Protein AF-A0A564Y4Z6-F1 (afdb_monomer_lite)

Radius of gyration: 23.9 Å; chains: 1; bounding box: 62×60×57 Å

Organism: Hymenolepis diminuta (NCBI:txid6216)

Foldseek 3Di:
DDWDWDKDWDDDPDDPPDDTDIDIDTDDDDAQKAKDWDADPPDDFAEAALLQQWAFLAVNQGDIAIDTDPVNVPDPVPVPDPPGQPQQQKKKFWPFFKFWPDPVPPGHHWFAKAFQVVVVVVVVVPDDDDDPCVSVCNQVVRDDHDRMDTSVSNNVSRIITGGHPDQPPQAKTKMKTWIWIDGPPYDIDPIDIRIHIHGHPND

Secondary structure (DSSP, 8-state):
---EEEEEEE--TT-TTS--EEEEEEEPPPPSEEEEE---TTSPPEEEETT-S-EE--TTTS-EEEEE-TTGGGSS-TTS---PPPGGGEEEEEEEEEEE--TT----B--EEEEHHHHHHHTTTS-----TTGGGTTTTT-PPPPSEEEHHHHHTT-EEEE--SS---SS-EEEEEEEEEEETTBPPP--EEEEEEEEPTT-

Structure (mmCIF, N/CA/C/O backbone):
data_AF-A0A564Y4Z6-F1
#
_entry.id   AF-A0A564Y4Z6-F1
#
loop_
_atom_site.group_PDB
_atom_site.id
_atom_site.type_symbol
_atom_site.label_atom_id
_atom_site.label_alt_id
_atom_site.label_comp_id
_atom_site.label_asym_id
_atom_site.label_entity_id
_atom_site.label_seq_id
_atom_site.pdbx_PDB_ins_code
_atom_site.Cartn_x
_atom_site.Cartn_y
_atom_site.Cartn_z
_atom_site.occupancy
_atom_site.B_iso_or_equiv
_atom_site.auth_seq_id
_atom_site.auth_comp_id
_atom_site.auth_asym_id
_atom_site.auth_atom_id
_atom_site.pdbx_PDB_model_num
ATOM 1 N N . ARG A 1 1 ? 22.665 -2.976 -24.742 1.00 42.38 1 ARG A N 1
ATOM 2 C CA . ARG A 1 1 ? 23.774 -2.132 -25.242 1.00 42.38 1 ARG A CA 1
ATOM 3 C C . ARG A 1 1 ? 23.134 -1.097 -26.155 1.00 42.38 1 ARG A C 1
ATOM 5 O O . ARG A 1 1 ? 22.824 -1.493 -27.255 1.00 42.38 1 ARG A O 1
ATOM 12 N N . ASP A 1 2 ? 22.824 0.107 -25.661 1.00 46.09 2 ASP A N 1
ATOM 13 C CA . ASP A 1 2 ? 22.301 1.251 -26.453 1.00 46.09 2 ASP A CA 1
ATOM 14 C C . ASP A 1 2 ? 22.438 2.568 -25.649 1.00 46.09 2 ASP A C 1
ATOM 16 O O . ASP A 1 2 ? 21.551 3.415 -25.630 1.00 46.09 2 ASP A O 1
ATOM 20 N N . SER A 1 3 ? 23.521 2.732 -24.887 1.00 45.53 3 SER A N 1
ATOM 21 C CA . SER A 1 3 ? 23.861 4.032 -24.291 1.00 45.53 3 SER A CA 1
ATOM 22 C C . SER A 1 3 ? 24.629 4.844 -25.329 1.00 45.53 3 SER A C 1
ATOM 24 O O . SER A 1 3 ? 25.649 4.365 -25.827 1.00 45.53 3 SER A O 1
ATOM 26 N N . ARG A 1 4 ? 24.155 6.049 -25.659 1.00 54.28 4 ARG A N 1
ATOM 27 C CA . ARG A 1 4 ? 24.848 6.979 -26.560 1.00 54.28 4 ARG A CA 1
ATOM 28 C C . ARG A 1 4 ? 25.429 8.114 -25.724 1.00 54.28 4 ARG A C 1
ATOM 30 O O . ARG A 1 4 ? 24.695 8.806 -25.037 1.00 54.28 4 ARG A O 1
ATOM 37 N N . THR A 1 5 ? 26.738 8.294 -25.758 1.00 50.66 5 THR A N 1
ATOM 38 C CA . THR A 1 5 ? 27.398 9.490 -25.227 1.00 50.66 5 THR A CA 1
ATOM 39 C C . THR A 1 5 ? 27.339 10.586 -26.279 1.00 50.66 5 THR A C 1
ATOM 41 O O . THR A 1 5 ? 27.702 10.338 -27.429 1.00 50.66 5 THR A O 1
ATOM 44 N N . ASP A 1 6 ? 26.872 11.767 -25.899 1.00 52.56 6 ASP A N 1
ATOM 45 C CA . ASP A 1 6 ? 26.934 12.982 -26.710 1.00 52.56 6 ASP A CA 1
ATOM 46 C C . ASP A 1 6 ? 27.809 14.008 -25.986 1.00 52.56 6 ASP A C 1
ATOM 48 O O . ASP A 1 6 ? 27.843 14.028 -24.758 1.00 52.56 6 ASP A O 1
ATOM 52 N N . THR A 1 7 ? 28.551 14.833 -26.712 1.00 58.03 7 THR A N 1
ATOM 53 C CA . THR A 1 7 ? 29.470 15.818 -26.121 1.00 58.03 7 THR A CA 1
ATOM 54 C C . THR A 1 7 ? 29.086 17.206 -26.584 1.00 58.03 7 THR A C 1
ATOM 56 O O . THR A 1 7 ? 29.118 17.490 -27.778 1.00 58.03 7 THR A O 1
ATOM 59 N N . ILE A 1 8 ? 28.733 18.072 -25.635 1.00 63.28 8 ILE A N 1
ATOM 60 C CA . ILE A 1 8 ? 28.453 19.482 -25.901 1.00 63.28 8 ILE A CA 1
ATOM 61 C C . ILE A 1 8 ? 29.715 20.267 -25.554 1.00 63.28 8 ILE A C 1
ATOM 63 O O . ILE A 1 8 ? 30.153 20.266 -24.403 1.00 63.28 8 ILE A O 1
ATOM 67 N N . GLU A 1 9 ? 30.301 20.923 -26.551 1.00 57.88 9 GLU A N 1
ATOM 68 C CA . GLU A 1 9 ? 31.417 21.849 -26.358 1.00 57.88 9 GLU A CA 1
ATOM 69 C C . GLU A 1 9 ? 30.877 23.276 -26.258 1.00 57.88 9 GLU A C 1
ATOM 71 O O . GLU A 1 9 ? 30.161 23.744 -27.146 1.00 57.88 9 GLU A O 1
ATOM 76 N N . LEU A 1 10 ? 31.215 23.973 -25.173 1.00 60.41 10 LEU A N 1
ATOM 77 C CA . LEU A 1 10 ? 30.875 25.381 -24.996 1.00 60.41 10 LEU A CA 1
ATOM 78 C C . LEU A 1 10 ? 32.129 26.227 -25.228 1.00 60.41 10 LEU A C 1
ATOM 80 O O . LEU A 1 10 ? 33.130 26.089 -24.525 1.00 60.41 10 LEU A O 1
ATOM 84 N N . GLN A 1 11 ? 32.071 27.114 -26.222 1.00 60.69 11 GLN A N 1
ATOM 85 C CA . GLN A 1 11 ? 33.118 28.094 -26.500 1.00 60.69 11 GLN A CA 1
ATOM 86 C C . GLN A 1 11 ? 32.538 29.504 -26.350 1.00 60.69 11 GLN A C 1
ATOM 88 O O . GLN A 1 11 ? 31.688 29.920 -27.135 1.00 60.69 11 GLN A O 1
ATOM 93 N N . LEU A 1 12 ? 33.001 30.250 -25.344 1.00 53.09 12 LEU A N 1
ATOM 94 C CA . LEU A 1 12 ? 32.683 31.672 -25.196 1.00 53.09 12 LEU A CA 1
ATOM 95 C C . LEU A 1 12 ? 33.342 32.460 -26.338 1.00 53.09 12 LEU A C 1
ATOM 97 O O . LEU A 1 12 ? 34.566 32.481 -26.473 1.00 53.09 12 LEU A O 1
ATOM 101 N N . SER A 1 13 ? 32.531 33.092 -27.187 1.00 60.16 13 SER A N 1
ATOM 102 C CA . SER A 1 13 ? 33.023 33.909 -28.298 1.00 60.16 13 SER A CA 1
ATOM 103 C C . SER A 1 13 ? 33.494 35.274 -27.790 1.00 60.16 13 SER A C 1
ATOM 105 O O . SER A 1 13 ? 32.673 36.063 -27.323 1.00 60.16 13 SER A O 1
ATOM 107 N N . GLY A 1 14 ? 34.792 35.571 -27.907 1.00 58.59 14 GLY A N 1
ATOM 108 C CA . GLY A 1 14 ? 35.317 36.917 -27.643 1.00 58.59 14 GLY A CA 1
ATOM 109 C C . GLY A 1 14 ? 36.795 37.014 -27.259 1.00 58.59 14 GLY A C 1
ATOM 110 O O . GLY A 1 14 ? 37.373 38.081 -27.421 1.00 58.59 14 GLY A O 1
ATOM 111 N N . ASP A 1 15 ? 37.434 35.934 -26.801 1.00 51.94 15 ASP A N 1
ATOM 112 C CA . ASP A 1 15 ? 38.865 35.948 -26.464 1.00 51.94 15 ASP A CA 1
ATOM 113 C C . ASP A 1 15 ? 39.458 34.539 -26.636 1.00 51.94 15 ASP A C 1
ATOM 115 O O . ASP A 1 15 ? 38.904 33.555 -26.143 1.00 51.94 15 ASP A O 1
ATOM 119 N N . SER A 1 16 ? 40.584 34.408 -27.342 1.00 57.00 16 SER A N 1
ATOM 120 C CA . SER A 1 16 ? 41.212 33.118 -27.690 1.00 57.00 16 SER A CA 1
ATOM 121 C C . SER A 1 16 ? 41.907 32.427 -26.505 1.00 57.00 16 SER A C 1
ATOM 123 O O . SER A 1 16 ? 42.697 31.505 -26.704 1.00 57.00 16 SER A O 1
ATOM 125 N N . ARG A 1 17 ? 41.664 32.911 -25.280 1.00 56.41 17 ARG A N 1
ATOM 126 C CA . ARG A 1 17 ? 42.348 32.523 -24.038 1.00 56.41 17 ARG A CA 1
ATOM 127 C C . ARG A 1 17 ? 41.472 31.778 -23.027 1.00 56.41 17 ARG A C 1
ATOM 129 O O . ARG A 1 17 ? 41.987 31.400 -21.980 1.00 56.41 17 ARG A O 1
ATOM 136 N N . PHE A 1 18 ? 40.192 31.531 -23.312 1.00 54.50 18 PHE A N 1
ATOM 137 C CA . PHE A 1 18 ? 39.320 30.791 -22.390 1.00 54.50 18 PHE A CA 1
ATOM 138 C C . PHE A 1 18 ? 39.330 29.276 -22.631 1.00 54.50 18 PHE A C 1
ATOM 140 O O . PHE A 1 18 ? 39.387 28.802 -23.768 1.00 54.50 18 PHE A O 1
ATOM 147 N N . SER A 1 19 ? 39.283 28.523 -21.528 1.00 53.53 19 SER A N 1
ATOM 148 C CA . SER A 1 19 ? 39.240 27.062 -21.490 1.00 53.53 19 SER A CA 1
ATOM 149 C C . SER A 1 19 ? 38.007 26.527 -22.214 1.00 53.53 19 SER A C 1
ATOM 151 O O . SER A 1 19 ? 36.882 26.929 -21.925 1.00 53.53 19 SER A O 1
ATOM 153 N N . LYS A 1 20 ? 38.220 25.592 -23.144 1.00 57.41 20 LYS A N 1
ATOM 154 C CA . LYS A 1 20 ? 37.136 24.795 -23.722 1.00 57.41 20 LYS A CA 1
ATOM 155 C C . LYS A 1 20 ? 36.616 23.849 -22.647 1.00 57.41 20 LYS A C 1
ATOM 157 O O . LYS A 1 20 ? 37.349 22.965 -22.208 1.00 57.41 20 LYS A O 1
ATOM 162 N N . GLU A 1 21 ? 35.369 24.027 -22.241 1.00 58.00 21 GLU A N 1
ATOM 163 C CA . GLU A 1 21 ? 34.692 23.083 -21.359 1.00 58.00 21 GLU A CA 1
ATOM 164 C C . GLU A 1 21 ? 33.844 22.142 -22.215 1.00 58.00 21 GLU A C 1
ATOM 166 O O . GLU A 1 21 ? 33.020 22.574 -23.026 1.00 58.00 21 GLU A O 1
ATOM 171 N N . SER A 1 22 ? 34.093 20.841 -22.067 1.00 55.91 22 SER A N 1
ATOM 172 C CA . SER A 1 22 ? 33.304 19.796 -22.716 1.00 55.91 22 SER A CA 1
ATOM 173 C C . SER A 1 22 ? 32.429 19.120 -21.672 1.00 55.91 22 SER A C 1
ATOM 175 O O . SER A 1 22 ? 32.899 18.715 -20.608 1.00 55.91 22 SER A O 1
ATOM 177 N N . ILE A 1 23 ? 31.139 19.011 -21.972 1.00 62.53 23 ILE A N 1
ATOM 178 C CA . ILE A 1 23 ? 30.172 18.308 -21.135 1.00 62.53 23 ILE A CA 1
ATOM 179 C C . ILE A 1 23 ? 29.842 16.994 -21.836 1.00 62.53 23 ILE A C 1
ATOM 181 O O . ILE A 1 23 ? 29.299 16.992 -22.941 1.00 62.53 23 ILE A O 1
ATOM 185 N N . VAL A 1 24 ? 30.162 15.871 -21.189 1.00 65.12 24 VAL A N 1
ATOM 186 C CA . VAL A 1 24 ? 29.778 14.533 -21.657 1.00 65.12 24 VAL A CA 1
ATOM 187 C C . VAL A 1 24 ? 28.373 14.222 -21.146 1.00 65.12 24 VAL A C 1
ATOM 189 O O . VAL A 1 24 ? 28.149 14.063 -19.947 1.00 65.12 24 VAL A O 1
ATOM 192 N N . VAL A 1 25 ? 27.419 14.113 -22.063 1.00 59.75 25 VAL A N 1
ATOM 193 C CA . VAL A 1 25 ? 26.027 13.755 -21.794 1.00 59.75 25 VAL A CA 1
ATOM 194 C C . VAL A 1 25 ? 25.827 12.272 -22.089 1.00 59.75 25 VAL A C 1
ATOM 196 O O . VAL A 1 25 ? 25.898 11.822 -23.231 1.00 59.75 25 VAL A O 1
ATOM 199 N N . ASN A 1 26 ? 25.531 11.491 -21.054 1.00 56.69 26 ASN A N 1
ATOM 200 C CA . ASN A 1 26 ? 25.140 10.093 -21.210 1.00 56.69 26 ASN A CA 1
ATOM 201 C C . ASN A 1 26 ? 23.647 10.004 -21.556 1.00 56.69 26 ASN A C 1
ATOM 203 O O . ASN A 1 26 ? 22.790 10.155 -20.686 1.00 56.69 26 ASN A O 1
ATOM 207 N N . ILE A 1 27 ? 23.320 9.721 -22.817 1.00 60.22 27 ILE A N 1
ATOM 208 C CA . ILE A 1 27 ? 21.950 9.458 -23.263 1.00 60.22 27 ILE A CA 1
ATOM 209 C C . ILE A 1 27 ? 21.652 7.978 -23.024 1.00 60.22 27 ILE A C 1
ATOM 211 O O . ILE A 1 27 ? 22.087 7.089 -23.764 1.00 60.22 27 ILE A O 1
ATOM 215 N N . LEU A 1 28 ? 20.899 7.711 -21.959 1.00 58.66 28 LEU A N 1
ATOM 216 C CA . LEU A 1 28 ? 20.365 6.383 -21.688 1.00 58.66 28 LEU A CA 1
ATOM 217 C C . LEU A 1 28 ? 19.306 6.013 -22.742 1.00 58.66 28 LEU A C 1
ATOM 219 O O . LEU A 1 28 ? 18.540 6.879 -23.181 1.00 58.66 28 LEU A O 1
ATOM 223 N N . PRO A 1 29 ? 19.226 4.732 -23.146 1.00 63.91 29 PRO A N 1
ATOM 224 C CA . PRO A 1 29 ? 18.168 4.280 -24.035 1.00 63.91 29 PRO A CA 1
ATOM 225 C C . PRO A 1 29 ? 16.811 4.543 -23.385 1.00 63.91 29 PRO A C 1
ATOM 227 O O . PRO A 1 29 ? 16.631 4.353 -22.179 1.00 63.91 29 PRO A O 1
ATOM 230 N N . LYS A 1 30 ? 15.844 4.987 -24.192 1.00 67.44 30 LYS A N 1
ATOM 231 C CA . LYS A 1 30 ? 14.513 5.316 -23.679 1.00 67.44 30 LYS A CA 1
ATOM 232 C C . LYS A 1 30 ? 13.882 4.070 -23.039 1.00 67.44 30 LYS A C 1
ATOM 234 O O . LYS A 1 30 ? 13.967 2.986 -23.626 1.00 67.44 30 LYS A O 1
ATOM 239 N N . PRO A 1 31 ? 13.248 4.195 -21.862 1.00 69.00 31 PRO A N 1
ATOM 240 C CA . PRO A 1 31 ? 12.702 3.044 -21.161 1.00 69.00 31 PRO A CA 1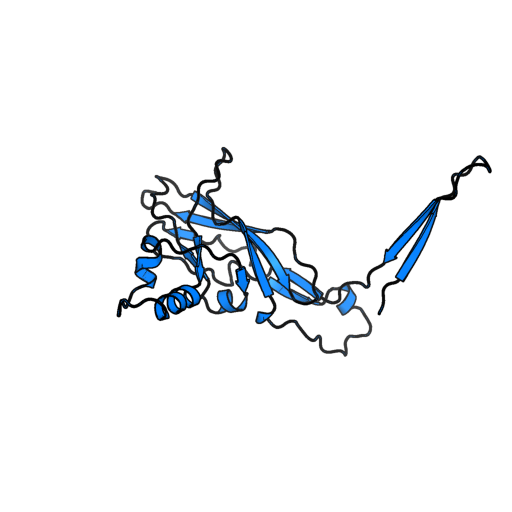
ATOM 241 C C . PRO A 1 31 ? 11.602 2.383 -21.999 1.00 69.00 31 PRO A C 1
ATOM 243 O O . PRO A 1 31 ? 10.704 3.048 -22.523 1.00 69.00 31 PRO A O 1
ATOM 246 N N . LYS A 1 32 ? 11.673 1.056 -22.138 1.00 74.94 32 LYS A N 1
ATOM 247 C CA . LYS A 1 32 ? 10.667 0.268 -22.873 1.00 74.94 32 LYS A CA 1
ATOM 248 C C . LYS A 1 32 ? 9.346 0.189 -22.116 1.00 74.94 32 LYS A C 1
ATOM 250 O O . LYS A 1 32 ? 8.279 0.208 -22.726 1.00 74.94 32 LYS A O 1
ATOM 255 N N . TYR A 1 33 ? 9.430 0.148 -20.790 1.00 78.69 33 TYR A N 1
ATOM 256 C CA . TYR A 1 33 ? 8.296 0.047 -19.887 1.00 78.69 33 TYR A CA 1
ATOM 257 C C . TYR A 1 33 ? 8.335 1.147 -18.839 1.00 78.69 33 TYR A C 1
ATOM 259 O O . TYR A 1 33 ? 9.395 1.665 -18.497 1.00 78.69 33 TYR A O 1
ATOM 267 N N . GLN A 1 34 ? 7.161 1.464 -18.321 1.00 84.50 34 GLN A N 1
ATOM 268 C CA . GLN A 1 34 ? 6.964 2.379 -17.215 1.00 84.50 34 GLN A CA 1
ATOM 269 C C . GLN A 1 34 ? 5.951 1.784 -16.243 1.00 84.50 34 GLN A C 1
ATOM 271 O O . GLN A 1 34 ? 5.038 1.051 -16.638 1.00 84.50 34 GLN A O 1
ATOM 276 N N . LEU A 1 35 ? 6.097 2.136 -14.974 1.00 87.31 35 LEU A N 1
ATOM 277 C CA . LEU A 1 35 ? 5.065 1.909 -13.977 1.00 87.31 35 LEU A CA 1
ATOM 278 C C . LEU A 1 35 ? 3.943 2.929 -14.178 1.00 87.31 35 LEU A C 1
ATOM 280 O O . LEU A 1 35 ? 4.172 4.078 -14.552 1.00 87.31 35 LEU A O 1
ATOM 284 N N . THR A 1 36 ? 2.699 2.505 -14.000 1.00 86.69 36 THR A N 1
ATOM 285 C CA . THR A 1 36 ? 1.534 3.381 -14.131 1.00 86.69 36 THR A CA 1
ATOM 286 C C . THR A 1 36 ? 0.517 3.027 -13.059 1.00 86.69 36 THR A C 1
ATOM 288 O O . THR A 1 36 ? 0.088 1.874 -12.973 1.00 86.69 36 THR A O 1
ATOM 291 N N . ARG A 1 37 ? 0.122 4.028 -12.266 1.00 87.88 37 ARG A N 1
ATOM 292 C CA . ARG A 1 37 ? -0.964 3.912 -11.292 1.00 87.88 37 ARG A CA 1
ATOM 293 C C . ARG A 1 37 ? -2.290 3.699 -12.027 1.00 87.88 37 ARG A C 1
ATOM 295 O O . ARG A 1 37 ? -2.571 4.360 -13.026 1.00 87.88 37 ARG A O 1
ATOM 302 N N . ARG A 1 38 ? -3.078 2.735 -11.562 1.00 83.62 38 ARG A N 1
ATOM 303 C CA . ARG A 1 38 ? -4.370 2.306 -12.122 1.00 83.62 38 ARG A CA 1
ATOM 304 C C . ARG A 1 38 ? -5.497 2.385 -11.079 1.00 83.62 38 ARG A C 1
ATOM 306 O O . ARG A 1 38 ? -6.461 1.638 -11.188 1.00 83.62 38 ARG A O 1
ATOM 313 N N . SER A 1 39 ? -5.373 3.261 -10.085 1.00 73.31 39 SER A N 1
ATOM 314 C CA . SER A 1 39 ? -6.490 3.596 -9.195 1.00 73.31 39 SER A CA 1
ATOM 315 C C . SER A 1 39 ? -7.503 4.462 -9.946 1.00 73.31 39 SER A C 1
ATOM 317 O O . SER A 1 39 ? -7.096 5.346 -10.707 1.00 73.31 39 SER A O 1
ATOM 319 N N . ASP A 1 40 ? -8.793 4.211 -9.741 1.00 71.50 40 ASP A N 1
ATOM 320 C CA . ASP A 1 40 ? -9.860 5.031 -10.313 1.00 71.50 40 ASP A CA 1
ATOM 321 C C . ASP A 1 40 ? -9.872 6.411 -9.624 1.00 71.50 40 ASP A C 1
ATOM 323 O O . ASP A 1 40 ? -10.007 6.476 -8.402 1.00 71.50 40 ASP A O 1
ATOM 327 N N . PRO A 1 41 ? -9.688 7.525 -10.358 1.00 64.69 41 PRO A N 1
ATOM 328 C CA . PRO A 1 41 ? -9.695 8.862 -9.769 1.00 64.69 41 PRO A CA 1
ATOM 329 C C . PRO A 1 41 ? -11.080 9.313 -9.283 1.00 64.69 41 PRO A C 1
ATOM 331 O O . PRO A 1 41 ? -11.163 10.315 -8.580 1.00 64.69 41 PRO A O 1
ATOM 334 N N . THR A 1 42 ? -12.156 8.626 -9.677 1.00 68.94 42 THR A N 1
ATOM 335 C CA . THR A 1 42 ? -13.536 8.957 -9.282 1.00 68.94 42 THR A CA 1
ATOM 336 C C . THR A 1 42 ? -13.993 8.233 -8.021 1.00 68.94 42 THR A C 1
ATOM 338 O O . THR A 1 42 ? -15.085 8.496 -7.520 1.00 68.94 42 THR A O 1
ATOM 341 N N . GLN A 1 43 ? -13.165 7.334 -7.495 1.00 69.88 43 GLN A N 1
ATOM 342 C CA . GLN A 1 43 ? -13.531 6.507 -6.364 1.00 69.88 43 GLN A CA 1
ATOM 343 C C . GLN A 1 43 ? -13.354 7.223 -5.030 1.00 69.88 43 GLN A C 1
ATOM 345 O O . GLN A 1 43 ? -12.407 7.989 -4.832 1.00 69.88 43 GLN A O 1
ATOM 350 N N . SER A 1 44 ? -14.270 6.938 -4.105 1.00 75.44 44 SER A N 1
ATOM 351 C CA . SER A 1 44 ? -14.180 7.400 -2.728 1.00 75.44 44 SER A CA 1
ATOM 352 C C . SER A 1 44 ? -12.892 6.893 -2.068 1.00 75.44 44 SER A C 1
ATOM 354 O O . SER A 1 44 ? -12.429 5.787 -2.372 1.00 75.44 44 SER A O 1
ATOM 356 N N . PRO A 1 45 ? -12.295 7.685 -1.162 1.00 81.56 45 PRO A N 1
ATOM 357 C CA . PRO A 1 45 ? -11.193 7.202 -0.345 1.00 81.56 45 PRO A CA 1
ATOM 358 C C . PRO A 1 45 ? -11.630 5.959 0.436 1.00 81.56 45 PRO A C 1
ATOM 360 O O . PRO A 1 45 ? -12.808 5.785 0.737 1.00 81.56 45 PRO A O 1
ATOM 363 N N . MET A 1 46 ? -10.670 5.096 0.763 1.00 89.69 46 MET A N 1
ATOM 364 C CA . MET A 1 46 ? -10.917 3.963 1.650 1.00 89.69 46 MET A CA 1
ATOM 365 C C . MET A 1 46 ? -11.378 4.496 3.012 1.00 89.69 46 MET A C 1
ATOM 367 O O . MET A 1 46 ? -10.674 5.311 3.612 1.00 89.69 46 MET A O 1
ATOM 371 N N . GLU A 1 47 ? -12.538 4.045 3.481 1.00 92.31 47 GLU A N 1
ATOM 372 C CA . GLU A 1 47 ? -13.109 4.421 4.776 1.00 92.31 47 GLU A CA 1
ATOM 373 C C . GLU A 1 47 ? -13.054 3.235 5.736 1.00 92.31 47 GLU A C 1
ATOM 375 O O . GLU A 1 47 ? -13.345 2.097 5.363 1.00 92.31 47 GLU A O 1
ATOM 380 N N . VAL A 1 48 ? -12.639 3.490 6.974 1.00 91.50 48 VAL A N 1
ATOM 381 C CA . VAL A 1 48 ? -12.441 2.460 7.994 1.00 91.50 48 VAL A CA 1
ATOM 382 C C . VAL A 1 48 ? -13.033 2.951 9.302 1.00 91.50 48 VAL A C 1
ATOM 384 O O . VAL A 1 48 ? -12.562 3.946 9.836 1.00 91.50 48 VAL A O 1
ATOM 387 N N . ALA A 1 49 ? -14.036 2.267 9.845 1.00 88.56 49 ALA A N 1
ATOM 388 C CA . ALA A 1 49 ? -14.508 2.570 11.194 1.00 88.56 49 ALA A CA 1
ATOM 389 C C . ALA A 1 49 ? -13.396 2.292 12.213 1.00 88.56 49 ALA A C 1
ATOM 391 O O . ALA A 1 49 ? -12.698 1.281 12.098 1.00 88.56 49 ALA A O 1
ATOM 392 N N . GLU A 1 50 ? -13.218 3.162 13.205 1.00 86.12 50 GLU A N 1
ATOM 393 C CA . GLU A 1 50 ? -12.165 2.981 14.210 1.00 86.12 50 GLU A CA 1
ATOM 394 C C . GLU A 1 50 ? -12.332 1.695 15.038 1.00 86.12 50 GLU A C 1
ATOM 396 O O . GLU A 1 50 ? -11.339 1.132 15.498 1.00 86.12 50 GLU A O 1
ATOM 401 N N . SER A 1 51 ? -13.561 1.184 15.177 1.00 84.69 51 SER A N 1
ATOM 402 C CA . SER A 1 51 ? -13.859 -0.083 15.853 1.00 84.69 51 SER A CA 1
ATOM 403 C C . SER A 1 51 ? -13.613 -1.325 15.011 1.00 84.69 51 SER A C 1
ATOM 405 O O . SER A 1 51 ? -13.604 -2.435 15.551 1.00 84.69 51 SER A O 1
ATOM 407 N N . ASN A 1 52 ? -13.347 -1.176 13.712 1.00 86.75 52 ASN A N 1
ATOM 408 C CA . ASN A 1 52 ? -12.996 -2.317 12.883 1.00 86.75 52 ASN A CA 1
ATOM 409 C C . ASN A 1 52 ? -11.652 -2.903 13.326 1.00 86.75 52 ASN A C 1
ATOM 411 O O . ASN A 1 52 ? -10.660 -2.199 13.509 1.00 86.75 52 ASN A O 1
ATOM 415 N N . ASN A 1 53 ? -11.592 -4.231 13.411 1.00 85.25 53 ASN A N 1
ATOM 416 C CA . ASN A 1 53 ? -10.348 -4.934 13.729 1.00 85.25 53 ASN A CA 1
ATOM 417 C C . ASN A 1 53 ? -9.279 -4.729 12.650 1.00 85.25 53 ASN A C 1
ATOM 419 O O . ASN A 1 53 ? -8.093 -4.622 12.954 1.00 85.25 53 ASN A O 1
ATOM 423 N N . PHE A 1 54 ? -9.704 -4.686 11.389 1.00 89.06 54 PHE A N 1
ATOM 424 C CA . PHE A 1 54 ? -8.875 -4.372 10.235 1.00 89.06 54 PHE A CA 1
ATOM 425 C C . PHE A 1 54 ? -9.767 -4.006 9.044 1.00 89.06 54 PHE A C 1
ATOM 427 O O . PHE A 1 54 ? -10.963 -4.298 9.027 1.00 89.06 54 PHE A O 1
ATOM 434 N N . ALA A 1 55 ? -9.167 -3.408 8.022 1.00 91.19 55 ALA A N 1
ATOM 435 C CA . ALA A 1 55 ? -9.783 -3.170 6.729 1.00 91.19 55 ALA A CA 1
ATOM 436 C C . ALA A 1 55 ? -8.840 -3.623 5.614 1.00 91.19 55 ALA A C 1
ATOM 438 O O . ALA A 1 55 ? -7.645 -3.326 5.635 1.00 91.19 55 ALA A O 1
ATOM 439 N N . VAL A 1 56 ? -9.371 -4.361 4.641 1.00 91.94 56 VAL A N 1
ATOM 440 C CA . VAL A 1 56 ? -8.574 -4.921 3.544 1.00 91.94 56 VAL A CA 1
ATOM 441 C C . VAL A 1 56 ? -8.178 -3.817 2.569 1.00 91.94 56 VAL A C 1
ATOM 443 O O . VAL A 1 56 ? -9.020 -3.049 2.104 1.00 91.94 56 VAL A O 1
ATOM 446 N N . LEU A 1 57 ? -6.887 -3.740 2.237 1.00 91.94 57 LEU A N 1
ATOM 447 C CA . LEU A 1 57 ? -6.399 -2.842 1.200 1.00 91.94 57 LEU A CA 1
ATOM 448 C C . LEU A 1 57 ? -6.680 -3.472 -0.165 1.00 91.94 57 LEU A C 1
ATOM 450 O O . LEU A 1 57 ? -5.899 -4.269 -0.674 1.00 91.94 57 LEU A O 1
ATOM 454 N N . GLU A 1 58 ? -7.819 -3.126 -0.750 1.00 90.50 58 GLU A N 1
ATOM 455 C CA . GLU A 1 58 ? -8.222 -3.685 -2.040 1.00 90.50 58 GLU A CA 1
ATOM 456 C C . GLU A 1 58 ? -7.452 -3.072 -3.230 1.00 90.50 58 GLU A C 1
ATOM 458 O O . GLU A 1 58 ? -7.083 -1.888 -3.197 1.00 90.50 58 GLU A O 1
ATOM 463 N N . PRO A 1 59 ? -7.300 -3.810 -4.353 1.00 88.94 59 PRO A N 1
ATOM 464 C CA . PRO A 1 59 ? -6.635 -3.319 -5.568 1.00 88.94 59 PRO A CA 1
ATOM 465 C C . PRO A 1 59 ? -7.282 -2.073 -6.162 1.00 88.94 59 PRO A C 1
ATOM 467 O O . PRO A 1 59 ? -6.684 -1.354 -6.960 1.00 88.94 59 PRO A O 1
ATOM 470 N N . ILE A 1 60 ? -8.540 -1.833 -5.820 1.00 88.56 60 ILE A N 1
ATOM 471 C CA . ILE A 1 60 ? -9.274 -0.686 -6.312 1.00 88.56 60 ILE A CA 1
ATOM 472 C C . ILE A 1 60 ? -8.736 0.632 -5.719 1.00 88.56 60 ILE A C 1
ATOM 474 O O . ILE A 1 60 ? -8.669 1.647 -6.414 1.00 88.56 60 ILE A O 1
ATOM 478 N N . HIS A 1 61 ? -8.224 0.584 -4.485 1.00 88.19 61 HIS A N 1
ATOM 479 C CA . HIS A 1 61 ? -7.612 1.721 -3.800 1.00 88.19 61 HIS A CA 1
ATOM 480 C C . HIS A 1 61 ? -6.134 1.890 -4.179 1.00 88.19 61 HIS A C 1
ATOM 482 O O . HIS A 1 61 ? -5.649 3.015 -4.349 1.00 88.19 61 HIS A O 1
ATOM 488 N N . LEU A 1 62 ? -5.405 0.779 -4.339 1.00 89.31 62 LEU A N 1
ATOM 489 C CA . LEU A 1 62 ? -3.980 0.792 -4.655 1.00 89.31 62 LEU A CA 1
ATOM 490 C C . LEU A 1 62 ? -3.623 -0.256 -5.710 1.00 89.31 62 LEU A C 1
ATOM 492 O O . LEU A 1 62 ? -3.557 -1.455 -5.440 1.00 89.31 62 LEU A O 1
ATOM 496 N N . ARG A 1 63 ? -3.325 0.217 -6.923 1.00 90.12 63 ARG A N 1
ATOM 497 C CA . ARG A 1 63 ? -2.878 -0.649 -8.013 1.00 90.12 63 ARG A CA 1
ATOM 498 C C . ARG A 1 63 ? -1.906 0.039 -8.937 1.00 90.12 63 ARG A C 1
ATOM 500 O O . ARG A 1 63 ? -2.201 1.090 -9.508 1.00 90.12 63 ARG A O 1
ATOM 507 N N . TYR A 1 64 ? -0.786 -0.625 -9.164 1.00 88.88 64 TYR A N 1
ATOM 508 C CA . TYR A 1 64 ? 0.174 -0.274 -10.194 1.00 88.88 64 TYR A CA 1
ATOM 509 C C . TYR A 1 64 ? 0.255 -1.392 -11.216 1.00 88.88 64 TYR A C 1
ATOM 511 O O . TYR A 1 64 ? 0.054 -2.568 -10.925 1.00 88.88 64 TYR A O 1
ATOM 519 N N . VAL A 1 65 ? 0.523 -1.006 -12.456 1.00 86.50 65 VAL A N 1
ATOM 520 C CA . VAL A 1 65 ? 0.788 -1.948 -13.535 1.00 86.50 65 VAL A CA 1
ATOM 521 C C . VAL A 1 65 ? 2.001 -1.494 -14.319 1.00 86.50 65 VAL A C 1
ATOM 523 O O . VAL A 1 65 ? 2.239 -0.297 -14.500 1.00 86.50 65 VAL A O 1
ATOM 526 N N . VAL A 1 66 ? 2.736 -2.461 -14.843 1.00 84.75 66 VAL A N 1
ATOM 527 C CA . VAL A 1 66 ? 3.751 -2.193 -15.850 1.00 84.75 66 VAL A CA 1
ATOM 528 C C . VAL A 1 66 ? 3.057 -2.003 -17.192 1.00 84.75 66 VAL A C 1
ATOM 530 O O . VAL A 1 66 ? 2.249 -2.836 -17.601 1.00 84.75 66 VAL A O 1
ATOM 533 N N . ARG A 1 67 ? 3.363 -0.915 -17.901 1.00 81.38 67 ARG A N 1
ATOM 534 C CA . ARG A 1 67 ? 2.915 -0.707 -19.281 1.00 81.38 67 ARG A CA 1
ATOM 535 C C . ARG A 1 67 ? 4.079 -0.351 -20.197 1.00 81.38 67 ARG A C 1
ATOM 537 O O . ARG A 1 67 ? 5.015 0.316 -19.758 1.00 81.38 67 ARG A O 1
ATOM 544 N N . PRO A 1 68 ? 4.020 -0.734 -21.479 1.00 78.31 68 PRO A N 1
ATOM 545 C CA . PRO A 1 68 ? 4.939 -0.209 -22.477 1.00 78.31 68 PRO A CA 1
ATOM 546 C C . PRO A 1 68 ? 4.848 1.319 -22.573 1.00 78.31 68 PRO A C 1
ATOM 548 O O . PRO A 1 68 ? 3.761 1.894 -22.467 1.00 78.31 68 PRO A O 1
ATOM 551 N N . THR A 1 69 ? 5.975 1.988 -22.804 1.00 78.06 69 THR A N 1
ATOM 552 C CA . THR A 1 69 ? 5.987 3.438 -23.031 1.00 78.06 69 THR A CA 1
ATOM 553 C C . THR A 1 69 ? 5.427 3.777 -24.415 1.00 78.06 69 THR A C 1
ATOM 555 O O . THR A 1 69 ? 5.545 3.000 -25.365 1.00 78.06 69 THR A O 1
ATOM 558 N N . ARG A 1 70 ? 4.854 4.981 -24.578 1.00 76.25 70 ARG A N 1
ATOM 559 C CA . ARG A 1 70 ? 4.349 5.461 -25.887 1.00 76.25 70 ARG A CA 1
ATOM 560 C C . ARG A 1 70 ? 5.421 5.446 -26.980 1.00 76.25 70 ARG A C 1
ATOM 562 O O . ARG A 1 70 ? 5.099 5.296 -28.151 1.00 76.25 70 ARG A O 1
ATOM 569 N N . GLN A 1 71 ? 6.681 5.637 -26.601 1.00 72.44 71 GLN A N 1
ATOM 570 C CA . GLN A 1 71 ? 7.816 5.644 -27.522 1.00 72.44 71 GLN A CA 1
ATOM 571 C C . GLN A 1 71 ? 8.158 4.228 -27.994 1.00 72.44 71 GLN A C 1
ATOM 573 O O . GLN A 1 71 ? 8.382 4.033 -29.185 1.00 72.44 71 GLN A O 1
ATOM 578 N N . TRP A 1 72 ? 8.118 3.238 -27.095 1.00 70.38 72 TRP A N 1
ATOM 579 C CA . TRP A 1 72 ? 8.256 1.831 -27.469 1.00 70.38 72 TRP A CA 1
ATOM 580 C C . TRP A 1 72 ? 7.113 1.375 -28.379 1.00 70.38 72 TRP A C 1
ATOM 582 O O . TRP A 1 72 ? 7.368 0.801 -29.436 1.00 70.38 72 TRP A O 1
ATOM 592 N N . LEU A 1 73 ? 5.872 1.742 -28.039 1.00 70.00 73 LEU A N 1
ATOM 593 C CA . LEU A 1 73 ? 4.680 1.469 -28.853 1.00 70.00 73 LEU A CA 1
ATOM 594 C C . LEU A 1 73 ? 4.718 2.095 -30.252 1.00 70.00 73 LEU A C 1
ATOM 596 O O . LEU A 1 73 ? 3.884 1.759 -31.072 1.00 70.00 73 LEU A O 1
ATOM 600 N N . ARG A 1 74 ? 5.628 3.031 -30.536 1.00 68.56 74 ARG A N 1
ATOM 601 C CA . ARG A 1 74 ? 5.789 3.642 -31.867 1.00 68.56 74 ARG A CA 1
ATOM 602 C C . ARG A 1 74 ? 7.035 3.149 -32.607 1.00 68.56 74 ARG A C 1
ATOM 604 O O . ARG A 1 74 ? 7.250 3.538 -33.748 1.00 68.56 74 ARG A O 1
ATOM 611 N N . SER A 1 75 ? 7.863 2.322 -31.971 1.00 64.38 75 SER A N 1
ATOM 612 C CA . SER A 1 75 ? 9.076 1.760 -32.575 1.00 64.38 75 SER A CA 1
ATOM 613 C C . SER A 1 75 ? 8.744 0.534 -33.426 1.00 64.38 75 SER A C 1
ATOM 615 O O . SER A 1 75 ? 7.829 -0.201 -33.089 1.00 64.38 75 SER A O 1
ATOM 617 N N . SER A 1 76 ? 9.496 0.245 -34.488 1.00 56.62 76 SER A N 1
ATOM 618 C CA . SER A 1 76 ? 9.291 -0.913 -35.387 1.00 56.62 76 SER A CA 1
ATOM 619 C C . SER A 1 76 ? 9.388 -2.302 -34.717 1.00 56.62 76 SER A C 1
ATOM 621 O O . SER A 1 76 ? 9.217 -3.322 -35.377 1.00 56.62 76 SER A O 1
ATOM 623 N N . ALA A 1 77 ? 9.605 -2.367 -33.400 1.00 56.50 77 ALA A N 1
ATOM 624 C CA . ALA A 1 77 ? 9.700 -3.581 -32.593 1.00 56.50 77 ALA A CA 1
ATOM 625 C C . ALA A 1 77 ? 8.340 -4.135 -32.101 1.00 56.50 77 ALA A C 1
ATOM 627 O O . ALA A 1 77 ? 8.300 -4.845 -31.097 1.00 56.50 77 ALA A O 1
ATOM 628 N N . HIS A 1 78 ? 7.228 -3.843 -32.793 1.00 53.22 78 HIS A N 1
ATOM 629 C CA . HIS A 1 78 ? 5.870 -4.287 -32.410 1.00 53.22 78 HIS A CA 1
ATOM 630 C C . HIS A 1 78 ? 5.711 -5.815 -32.342 1.00 53.22 78 HIS A C 1
ATOM 632 O O . HIS A 1 78 ? 4.822 -6.307 -31.654 1.00 53.22 78 HIS A O 1
ATOM 638 N N . ASN A 1 79 ? 6.577 -6.560 -33.033 1.00 53.41 79 ASN A N 1
ATOM 639 C CA . ASN A 1 79 ? 6.509 -8.021 -33.118 1.00 53.41 79 ASN A CA 1
ATOM 640 C C . ASN A 1 79 ? 7.235 -8.736 -31.967 1.00 53.41 79 ASN A C 1
ATOM 642 O O . ASN A 1 79 ? 7.179 -9.960 -31.875 1.00 53.41 79 ASN A O 1
ATOM 646 N N . LEU A 1 80 ? 7.924 -8.002 -31.088 1.00 54.75 80 LEU A N 1
ATOM 647 C CA . LEU A 1 80 ? 8.485 -8.575 -29.870 1.00 54.75 80 LEU A CA 1
ATOM 648 C C . LEU A 1 80 ? 7.413 -8.509 -28.787 1.00 54.75 80 LEU A C 1
ATOM 650 O O . LEU A 1 80 ? 7.149 -7.436 -28.241 1.00 54.75 80 LEU A O 1
ATOM 654 N N . VAL A 1 81 ? 6.795 -9.658 -28.487 1.00 53.03 81 VAL A N 1
ATOM 655 C CA . VAL A 1 81 ? 5.886 -9.791 -27.342 1.00 53.03 81 VAL A CA 1
ATOM 656 C C . VAL A 1 81 ? 6.635 -9.282 -26.110 1.00 53.03 81 VAL A C 1
ATOM 658 O O . VAL A 1 81 ? 7.708 -9.804 -25.789 1.00 53.03 81 VAL A O 1
ATOM 661 N N . PRO A 1 82 ? 6.132 -8.233 -25.445 1.00 52.34 82 PRO A N 1
ATOM 662 C CA . PRO A 1 82 ? 6.819 -7.687 -24.303 1.00 52.34 82 PRO A CA 1
ATOM 663 C C . PRO A 1 82 ? 6.856 -8.750 -23.203 1.00 52.34 82 PRO A C 1
ATOM 665 O O . PRO A 1 82 ? 5.804 -9.184 -22.737 1.00 52.34 82 PRO A O 1
ATOM 668 N N . LEU A 1 83 ? 8.058 -9.174 -22.791 1.00 53.94 83 LEU A N 1
ATOM 669 C CA . LEU A 1 83 ? 8.245 -9.942 -21.560 1.00 53.94 83 LEU A CA 1
ATOM 670 C C . LEU A 1 83 ? 7.844 -9.003 -20.414 1.00 53.94 83 LEU A C 1
ATOM 672 O O . LEU A 1 83 ? 8.643 -8.185 -19.954 1.00 53.94 83 LEU A O 1
ATOM 676 N N . MET A 1 84 ? 6.557 -9.000 -20.072 1.00 56.72 84 MET A N 1
ATOM 677 C CA . MET A 1 84 ? 6.037 -8.147 -19.015 1.00 56.72 84 MET A CA 1
ATOM 678 C C . MET A 1 84 ? 6.598 -8.667 -17.693 1.00 56.72 84 MET A C 1
ATOM 680 O O . MET A 1 84 ? 6.522 -9.874 -17.452 1.00 56.72 84 MET A O 1
ATOM 684 N N . PRO A 1 85 ? 7.135 -7.799 -16.819 1.00 56.03 85 PRO A N 1
ATOM 685 C CA . PRO A 1 85 ? 7.308 -8.169 -15.427 1.00 56.03 85 PRO A CA 1
ATOM 686 C C . PRO A 1 85 ? 5.940 -8.632 -14.931 1.00 56.03 85 PRO A C 1
ATOM 688 O O . PRO A 1 85 ? 4.942 -7.919 -15.072 1.00 56.03 85 PRO A O 1
ATOM 691 N N . ASN A 1 86 ? 5.888 -9.868 -14.451 1.00 61.69 86 ASN A N 1
ATOM 692 C CA . ASN A 1 86 ? 4.698 -10.432 -13.836 1.00 61.69 86 ASN A CA 1
ATOM 693 C C . ASN A 1 86 ? 4.231 -9.532 -12.677 1.00 61.69 86 ASN A C 1
ATOM 695 O O . ASN A 1 86 ? 5.008 -8.764 -12.110 1.00 61.69 86 ASN A O 1
ATOM 699 N N . SER A 1 87 ? 2.950 -9.608 -12.314 1.00 57.31 87 SER A N 1
ATOM 700 C CA . SER A 1 87 ? 2.390 -8.852 -11.180 1.00 57.31 87 SER A CA 1
ATOM 701 C C . SER A 1 87 ? 3.117 -9.130 -9.857 1.00 57.31 87 SER A C 1
ATOM 703 O O . SER A 1 87 ? 3.126 -8.276 -8.976 1.00 57.31 87 SER A O 1
ATOM 705 N N . THR A 1 88 ? 3.795 -10.275 -9.736 1.00 62.34 88 THR A N 1
ATOM 706 C CA . THR A 1 88 ? 4.671 -10.620 -8.604 1.00 62.34 88 THR A CA 1
ATOM 707 C C . THR A 1 88 ? 5.972 -9.813 -8.563 1.00 62.34 88 THR A C 1
ATOM 709 O O . THR A 1 88 ? 6.615 -9.753 -7.525 1.00 62.34 88 THR A O 1
ATOM 712 N N . GLY A 1 89 ? 6.374 -9.185 -9.670 1.00 75.94 89 GLY A N 1
ATOM 713 C CA . GLY A 1 89 ? 7.551 -8.321 -9.742 1.00 75.94 89 GLY A CA 1
ATOM 714 C C . GLY A 1 89 ? 7.302 -6.883 -9.280 1.00 75.94 89 GLY A C 1
ATOM 715 O O . GLY A 1 89 ? 8.235 -6.086 -9.315 1.00 75.94 89 GLY A O 1
ATOM 716 N N . LEU A 1 90 ? 6.067 -6.531 -8.893 1.00 89.38 90 LEU A N 1
ATOM 717 C CA . LEU A 1 90 ? 5.706 -5.214 -8.364 1.00 89.38 90 LEU A CA 1
ATOM 718 C C . LEU A 1 90 ? 5.811 -5.206 -6.843 1.00 89.38 90 LEU A C 1
ATOM 720 O O . LEU A 1 90 ? 5.016 -5.864 -6.170 1.00 89.38 90 LEU A O 1
ATOM 724 N N . ILE A 1 91 ? 6.756 -4.424 -6.325 1.00 92.25 91 ILE A N 1
ATOM 725 C CA . ILE A 1 91 ? 7.045 -4.319 -4.896 1.00 92.25 91 ILE A CA 1
ATOM 726 C C . ILE A 1 91 ? 6.765 -2.893 -4.431 1.00 92.25 91 ILE A C 1
ATOM 728 O O . ILE A 1 91 ? 7.307 -1.923 -4.973 1.00 92.25 91 ILE A O 1
ATOM 732 N N . TYR A 1 92 ? 5.933 -2.793 -3.405 1.00 93.81 92 TYR A N 1
ATOM 733 C CA . TYR A 1 92 ? 5.652 -1.600 -2.629 1.00 93.81 92 TYR A CA 1
ATOM 734 C C . TYR A 1 92 ? 6.550 -1.608 -1.403 1.00 93.81 92 TYR A C 1
ATOM 736 O O . TYR A 1 92 ? 6.483 -2.526 -0.593 1.00 93.81 92 TYR A O 1
ATOM 744 N N . LYS A 1 93 ? 7.375 -0.577 -1.252 1.00 95.25 93 LYS A N 1
ATOM 745 C CA . LYS A 1 93 ? 8.192 -0.366 -0.059 1.00 95.25 93 LYS A CA 1
ATOM 746 C C . LYS A 1 93 ? 7.607 0.779 0.750 1.00 95.25 93 LYS A C 1
ATOM 748 O O . LYS A 1 93 ? 7.565 1.901 0.254 1.00 95.25 93 LYS A O 1
ATOM 753 N N . VAL A 1 94 ? 7.186 0.511 1.980 1.00 95.12 94 VAL A N 1
ATOM 754 C CA . VAL A 1 94 ? 6.645 1.510 2.906 1.00 95.12 94 VAL A CA 1
ATOM 755 C C . VAL A 1 94 ? 7.796 2.365 3.435 1.00 95.12 94 VAL A C 1
ATOM 757 O O . VAL A 1 94 ? 8.721 1.863 4.071 1.00 95.12 94 VAL A O 1
ATOM 760 N N . THR A 1 95 ? 7.758 3.666 3.156 1.00 93.75 95 THR A N 1
ATOM 761 C CA . THR A 1 95 ? 8.745 4.644 3.646 1.00 93.75 95 THR A CA 1
ATOM 762 C C . THR A 1 95 ? 8.262 5.370 4.895 1.00 93.75 95 THR A C 1
ATOM 764 O O . THR A 1 95 ? 9.074 5.833 5.695 1.00 93.75 95 THR A O 1
ATOM 767 N N . MET A 1 96 ? 6.945 5.436 5.100 1.00 92.56 96 MET A N 1
ATOM 768 C CA . MET A 1 96 ? 6.324 5.989 6.297 1.00 92.56 96 MET A CA 1
ATOM 769 C C . MET A 1 96 ? 5.112 5.143 6.666 1.00 92.56 96 MET A C 1
ATOM 771 O O . MET A 1 96 ? 4.206 5.001 5.848 1.00 92.56 96 MET A O 1
ATOM 775 N N . GLN A 1 97 ? 5.100 4.617 7.892 1.00 92.88 97 GLN A N 1
ATOM 776 C CA . GLN A 1 97 ? 3.949 3.901 8.448 1.00 92.88 97 GLN A CA 1
ATOM 777 C C . GLN A 1 97 ? 2.718 4.821 8.573 1.00 92.88 97 GLN A C 1
ATOM 779 O O . GLN A 1 97 ? 2.896 6.045 8.618 1.00 92.88 97 GLN A O 1
ATOM 784 N N . PRO A 1 98 ? 1.496 4.258 8.639 1.00 93.38 98 PRO A N 1
ATOM 785 C CA . PRO A 1 98 ? 0.259 5.021 8.789 1.00 93.38 98 PRO A CA 1
ATOM 786 C C . PRO A 1 98 ? 0.295 6.027 9.945 1.00 93.38 98 PRO A C 1
ATOM 788 O O . PRO A 1 98 ? 0.603 5.686 11.090 1.00 93.38 98 PRO A O 1
ATOM 791 N N . ARG A 1 99 ? 0.001 7.291 9.635 1.00 91.88 99 ARG A N 1
ATOM 792 C CA . ARG A 1 99 ? 0.005 8.416 10.580 1.00 91.88 99 ARG A CA 1
ATOM 793 C C . ARG A 1 99 ? -1.173 9.345 10.335 1.00 91.88 99 ARG A C 1
ATOM 795 O O . ARG A 1 99 ? -1.609 9.497 9.194 1.00 91.88 99 ARG A O 1
ATOM 802 N N . PHE A 1 100 ? -1.655 9.984 11.397 1.00 90.81 100 PHE A N 1
ATOM 803 C CA . PHE A 1 100 ? -2.737 10.957 11.298 1.00 90.81 100 PHE A CA 1
ATOM 804 C C . PHE A 1 100 ? -2.242 12.218 10.594 1.00 90.81 100 PHE A C 1
ATOM 806 O O . PHE A 1 100 ? -1.150 12.726 10.869 1.00 90.81 100 PHE A O 1
ATOM 813 N N . VAL A 1 101 ? -3.059 12.732 9.680 1.00 87.25 101 VAL A N 1
ATOM 814 C CA . VAL A 1 101 ? -2.826 14.010 9.012 1.00 87.25 101 VAL A CA 1
ATOM 815 C C . VAL A 1 101 ? -3.279 15.111 9.962 1.00 87.25 101 VAL A C 1
ATOM 817 O O . VAL A 1 101 ? -4.442 15.508 9.965 1.00 87.25 101 VAL A O 1
ATOM 820 N N . THR A 1 102 ? -2.361 15.597 10.794 1.00 78.38 102 THR A N 1
ATOM 821 C CA . THR A 1 102 ? -2.650 16.697 11.718 1.00 78.38 102 THR A CA 1
ATOM 822 C C . THR A 1 102 ? -2.267 18.049 11.101 1.00 78.38 102 THR A C 1
ATOM 824 O O . THR A 1 102 ? -1.229 18.163 10.440 1.00 78.38 102 THR A O 1
ATOM 827 N N . PRO A 1 103 ? -3.059 19.113 11.330 1.00 69.00 103 PRO A N 1
ATOM 828 C CA . PRO A 1 103 ? -2.746 20.457 10.836 1.00 69.00 103 PRO A CA 1
ATOM 829 C C . PRO A 1 103 ? -1.468 21.040 11.460 1.00 69.00 103 PRO A C 1
ATOM 831 O O . PRO A 1 103 ? -0.802 21.866 10.841 1.00 69.00 103 PRO A O 1
ATOM 834 N N . ASN A 1 104 ? -1.090 20.568 12.651 1.00 65.56 104 ASN A N 1
ATOM 835 C CA . ASN A 1 104 ? 0.076 21.049 13.396 1.00 65.56 104 ASN A CA 1
ATOM 836 C C . ASN A 1 104 ? 1.374 20.305 13.029 1.00 65.56 104 ASN A C 1
ATOM 838 O O . ASN A 1 104 ? 2.439 20.634 13.545 1.00 65.56 104 ASN A O 1
ATOM 842 N N . GLY A 1 105 ? 1.305 19.297 12.150 1.00 60.19 105 GLY A N 1
ATOM 843 C CA . GLY A 1 105 ? 2.461 18.495 11.742 1.00 60.19 105 GLY A CA 1
ATOM 844 C C . GLY A 1 105 ? 2.936 17.481 12.789 1.00 60.19 105 GLY A C 1
ATOM 845 O O . GLY A 1 105 ? 3.966 16.832 12.581 1.00 60.19 105 GLY A O 1
ATOM 846 N N . GLU A 1 106 ? 2.198 17.308 13.889 1.00 66.69 106 GLU A N 1
ATOM 847 C CA . GLU A 1 106 ? 2.435 16.235 14.852 1.00 66.69 106 GLU A CA 1
ATOM 848 C C . GLU A 1 106 ? 2.115 14.887 14.204 1.00 66.69 106 GLU A C 1
ATOM 850 O O . GLU A 1 106 ? 0.978 14.573 13.849 1.00 66.69 106 GLU A O 1
ATOM 855 N N . LYS A 1 107 ? 3.159 14.084 14.017 1.00 67.81 107 LYS A N 1
ATOM 856 C CA . LYS A 1 107 ? 3.085 12.772 13.376 1.00 67.81 107 LYS A CA 1
ATOM 857 C C . LYS A 1 107 ? 2.665 11.719 14.397 1.00 67.81 107 LYS A C 1
ATOM 859 O O . LYS A 1 107 ? 3.500 10.946 14.861 1.00 67.81 107 LYS A O 1
ATOM 864 N N . LEU A 1 108 ? 1.383 11.715 14.744 1.00 83.31 108 LEU A N 1
ATOM 865 C CA . LEU A 1 108 ? 0.790 10.692 15.600 1.00 83.31 108 LEU A CA 1
ATOM 866 C C . LEU A 1 108 ? 0.625 9.388 14.814 1.00 83.31 108 LEU A C 1
ATOM 868 O O . LEU A 1 108 ? 0.178 9.396 13.665 1.00 83.31 108 LEU A O 1
ATOM 872 N N . GLU A 1 109 ? 1.025 8.275 15.423 1.00 85.56 109 GLU A N 1
ATOM 873 C CA . GLU A 1 109 ? 0.840 6.943 14.847 1.00 85.56 109 GLU A CA 1
ATOM 874 C C . GLU A 1 109 ? -0.651 6.642 14.704 1.00 85.56 109 GLU A C 1
ATOM 876 O O . GLU A 1 109 ? -1.421 6.820 15.647 1.00 85.56 109 GLU A O 1
ATOM 881 N N . ALA A 1 110 ? -1.047 6.192 13.517 1.00 87.94 110 ALA A N 1
ATOM 882 C CA . ALA A 1 110 ? -2.438 5.954 13.170 1.00 87.94 110 ALA A CA 1
ATOM 883 C C . ALA A 1 110 ? -2.601 4.539 12.635 1.00 87.94 110 ALA A C 1
ATOM 885 O O . ALA A 1 110 ? -2.930 4.333 11.473 1.00 87.94 110 ALA A O 1
ATOM 886 N N . GLY A 1 111 ? -2.297 3.557 13.479 1.00 89.69 111 GLY A N 1
ATOM 887 C CA . GLY A 1 111 ? -2.385 2.155 13.100 1.00 89.69 111 GLY A CA 1
ATOM 888 C C . GLY A 1 111 ? -1.200 1.678 12.261 1.00 89.69 111 GLY A C 1
ATOM 889 O O . GLY A 1 111 ? -0.084 2.189 12.364 1.00 89.69 111 GLY A O 1
ATOM 890 N N . ARG A 1 112 ? -1.428 0.628 11.469 1.00 92.00 112 ARG A N 1
ATOM 891 C CA . ARG A 1 112 ? -0.360 -0.141 10.805 1.00 92.00 112 ARG A CA 1
ATOM 892 C C . ARG A 1 112 ? -0.871 -0.940 9.615 1.00 92.00 112 ARG A C 1
ATOM 894 O O . ARG A 1 112 ? -2.030 -1.344 9.582 1.00 92.00 112 ARG A O 1
ATOM 901 N N . LEU A 1 113 ? 0.019 -1.198 8.660 1.00 92.81 113 LEU A N 1
ATOM 902 C CA . LEU A 1 113 ? -0.218 -2.154 7.578 1.00 92.81 113 LEU A CA 1
ATOM 903 C C . LEU A 1 113 ? 0.313 -3.527 7.982 1.00 92.81 113 LEU A C 1
ATOM 905 O O . LEU A 1 113 ? 1.434 -3.626 8.477 1.00 92.81 113 LEU A O 1
ATOM 909 N N . VAL A 1 114 ? -0.473 -4.575 7.760 1.00 91.25 114 VAL A N 1
ATOM 910 C CA . VAL A 1 114 ? -0.180 -5.945 8.199 1.00 91.25 114 VAL A CA 1
ATOM 911 C C . VAL A 1 114 ? -0.479 -6.922 7.065 1.00 91.25 114 VAL A C 1
ATOM 913 O O . VAL A 1 114 ? -1.383 -6.690 6.266 1.00 91.25 114 VAL A O 1
ATOM 916 N N . SER A 1 115 ? 0.285 -8.012 6.991 1.00 90.06 115 SER A N 1
ATOM 917 C CA . SER A 1 115 ? 0.004 -9.145 6.104 1.00 90.06 115 SER A CA 1
ATOM 918 C C . SER A 1 115 ? -0.619 -10.258 6.934 1.00 90.06 115 SER A C 1
ATOM 920 O O . SER A 1 115 ? -0.028 -10.700 7.924 1.00 90.06 115 SER A O 1
ATOM 922 N N . LEU A 1 116 ? -1.809 -10.709 6.543 1.00 86.44 116 LEU A N 1
ATOM 923 C CA . LEU A 1 116 ? -2.519 -11.783 7.238 1.00 86.44 116 LEU A CA 1
ATOM 924 C C . LEU A 1 116 ? -1.721 -13.092 7.194 1.00 86.44 116 LEU A C 1
ATOM 926 O O . LEU A 1 116 ? -1.612 -13.798 8.196 1.00 86.44 116 LEU A O 1
ATOM 930 N N . SER A 1 117 ? -1.109 -13.397 6.053 1.00 84.00 117 SER A N 1
ATOM 931 C CA . SER A 1 117 ? -0.273 -14.580 5.862 1.00 84.00 117 SER A CA 1
ATOM 932 C C . SER A 1 117 ? 1.008 -14.544 6.699 1.00 84.00 117 SER A C 1
ATOM 934 O O . SER A 1 117 ? 1.352 -15.557 7.307 1.00 84.00 117 SER A O 1
ATOM 936 N N . ALA A 1 118 ? 1.674 -13.388 6.815 1.00 80.06 118 ALA A N 1
ATOM 937 C CA . ALA A 1 118 ? 2.842 -13.228 7.683 1.00 80.06 118 ALA A CA 1
ATOM 938 C C . ALA A 1 118 ? 2.488 -13.409 9.168 1.00 80.06 118 ALA A C 1
ATOM 940 O O . ALA A 1 118 ? 3.253 -14.021 9.914 1.00 80.06 118 ALA A O 1
ATOM 941 N N . MET A 1 119 ? 1.312 -12.932 9.589 1.00 75.62 119 MET A N 1
ATOM 942 C CA . MET A 1 119 ? 0.819 -13.123 10.957 1.00 75.62 119 MET A CA 1
ATOM 943 C C . MET A 1 119 ? 0.514 -14.585 11.266 1.00 75.62 119 MET A C 1
ATOM 945 O O . MET A 1 119 ? 0.891 -15.076 12.326 1.00 75.62 119 MET A O 1
ATOM 949 N N . ASN A 1 120 ? -0.102 -15.300 10.324 1.00 70.62 120 ASN A N 1
ATOM 950 C CA . ASN A 1 120 ? -0.348 -16.732 10.477 1.00 70.62 120 ASN A CA 1
ATOM 951 C C . ASN A 1 120 ? 0.966 -17.538 10.501 1.00 70.62 120 ASN A C 1
ATOM 953 O O . ASN A 1 120 ? 1.075 -18.518 11.233 1.00 70.62 120 ASN A O 1
ATOM 957 N N . ALA A 1 121 ? 1.974 -17.132 9.719 1.00 63.22 121 ALA A N 1
ATOM 958 C CA . ALA A 1 121 ? 3.265 -17.816 9.646 1.00 63.22 121 ALA A CA 1
ATOM 959 C C . ALA A 1 121 ? 4.125 -17.618 10.905 1.00 63.22 121 ALA A C 1
ATOM 961 O O . ALA A 1 121 ? 4.693 -18.586 11.405 1.00 63.22 121 ALA A O 1
ATOM 962 N N . ALA A 1 122 ? 4.177 -16.402 11.460 1.00 59.16 122 ALA A N 1
ATOM 963 C CA . ALA A 1 122 ? 4.924 -16.103 12.689 1.00 59.16 122 ALA A CA 1
ATOM 964 C C . ALA A 1 122 ? 4.424 -16.897 13.914 1.00 59.16 122 ALA A C 1
ATOM 966 O O . ALA A 1 122 ? 5.142 -17.059 14.896 1.00 59.16 122 ALA A O 1
ATOM 967 N N . GLN A 1 123 ? 3.199 -17.419 13.855 1.00 59.78 123 GLN A N 1
ATOM 968 C CA . GLN A 1 123 ? 2.587 -18.202 14.928 1.00 59.78 123 GLN A CA 1
ATOM 969 C C . GLN A 1 123 ? 2.949 -19.689 14.891 1.00 59.78 123 GLN A C 1
ATOM 971 O O . GLN A 1 123 ? 2.832 -20.361 15.910 1.00 59.78 123 GLN A O 1
ATOM 976 N N . LEU A 1 124 ? 3.422 -20.215 13.755 1.00 52.88 124 LEU A N 1
ATOM 977 C CA . LEU A 1 124 ? 3.868 -21.611 13.658 1.00 52.88 124 LEU A CA 1
ATOM 978 C C . LEU A 1 124 ? 5.179 -21.874 14.420 1.00 52.88 124 LEU A C 1
ATOM 980 O O . LEU A 1 124 ? 5.449 -23.022 14.760 1.00 52.88 124 LEU A O 1
ATOM 984 N N . GLU A 1 125 ? 5.973 -20.839 14.717 1.00 55.41 125 GLU A N 1
ATOM 985 C CA . GLU A 1 125 ? 7.239 -20.964 15.460 1.00 55.41 125 GLU A CA 1
ATOM 986 C C . GLU A 1 125 ? 7.089 -20.812 16.988 1.00 55.41 125 GLU A C 1
ATOM 988 O O . GLU A 1 125 ? 8.010 -21.163 17.725 1.00 55.41 125 GLU A O 1
ATOM 993 N N . GLY A 1 126 ? 5.940 -20.334 17.485 1.00 52.03 126 GLY A N 1
ATOM 994 C CA . GLY A 1 126 ? 5.714 -20.042 18.904 1.00 52.03 126 GLY A CA 1
ATOM 995 C C . GLY A 1 126 ? 4.432 -20.680 19.429 1.00 52.03 126 GLY A C 1
ATOM 996 O O . GLY A 1 126 ? 3.344 -20.146 19.252 1.00 52.03 126 GLY A O 1
ATOM 997 N N . ASP A 1 127 ? 4.578 -21.822 20.090 1.00 50.78 127 ASP A N 1
ATOM 998 C CA . ASP A 1 127 ? 3.521 -22.608 20.725 1.00 50.78 127 ASP A CA 1
ATOM 999 C C . ASP A 1 127 ? 2.567 -21.767 21.608 1.00 50.78 127 ASP A C 1
ATOM 1001 O O . ASP A 1 127 ? 2.915 -21.388 22.723 1.00 50.78 127 ASP A O 1
ATOM 1005 N N . MET A 1 128 ? 1.353 -21.492 21.110 1.00 48.22 128 MET A N 1
ATOM 1006 C CA . MET A 1 128 ? 0.103 -21.446 21.884 1.00 48.22 128 MET A CA 1
ATOM 1007 C C . MET A 1 128 ? -1.081 -21.743 20.953 1.00 48.22 128 MET A C 1
ATOM 1009 O O . MET A 1 128 ? -1.542 -20.912 20.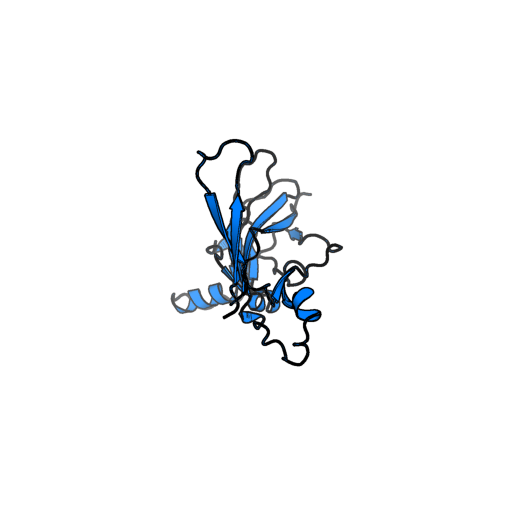172 1.00 48.22 128 MET A O 1
ATOM 1013 N N . ALA A 1 129 ? -1.563 -22.973 21.062 1.00 39.78 129 ALA A 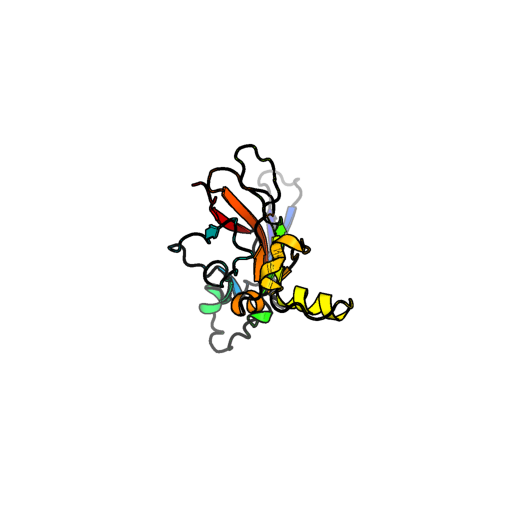N 1
ATOM 1014 C CA . ALA A 1 129 ? -2.694 -23.569 20.371 1.00 39.78 129 ALA A CA 1
ATOM 1015 C C . ALA A 1 129 ? -3.903 -22.643 20.066 1.00 39.78 129 ALA A C 1
ATOM 1017 O O . ALA A 1 129 ? -4.517 -22.052 20.953 1.00 39.78 129 ALA A O 1
ATOM 1018 N N . LEU A 1 130 ? -4.345 -22.694 18.803 1.00 44.38 130 LEU A N 1
ATOM 1019 C CA . LEU A 1 130 ? -5.764 -22.805 18.428 1.00 44.38 130 LEU A CA 1
ATOM 1020 C C . LEU A 1 130 ? -6.706 -21.666 18.869 1.00 44.38 130 LEU A C 1
ATOM 1022 O O . LEU A 1 130 ? -7.720 -21.920 19.520 1.00 44.38 130 LEU A O 1
ATOM 1026 N N . ARG A 1 131 ? -6.474 -20.424 18.429 1.00 49.41 131 ARG A N 1
ATOM 1027 C CA . ARG A 1 131 ? -7.554 -19.418 18.405 1.00 49.41 131 ARG A CA 1
ATOM 1028 C C . ARG A 1 131 ? -8.088 -19.209 16.984 1.00 49.41 131 ARG A C 1
ATOM 1030 O O . ARG A 1 131 ? -7.551 -18.378 16.252 1.00 49.41 131 ARG A O 1
ATOM 1037 N N . PRO A 1 132 ? -9.151 -19.925 16.567 1.00 47.66 132 PRO A N 1
ATOM 1038 C CA . PRO A 1 132 ? -9.958 -19.471 15.439 1.00 47.66 132 PRO A CA 1
ATOM 1039 C C . PRO A 1 132 ? -10.503 -18.071 15.768 1.00 47.66 132 PRO A C 1
ATOM 1041 O O . PRO A 1 132 ? -11.130 -17.882 16.807 1.00 47.66 132 PRO A O 1
ATOM 1044 N N . GLY A 1 133 ? -10.221 -17.082 14.913 1.00 56.97 133 GLY A N 1
ATOM 1045 C CA . GLY A 1 133 ? -10.632 -15.685 15.124 1.00 56.97 133 GLY A CA 1
ATOM 1046 C C . GLY A 1 133 ? -9.493 -14.671 15.266 1.00 56.97 133 GLY A C 1
ATOM 1047 O O . GLY A 1 133 ? -9.724 -13.584 15.776 1.00 56.97 133 GLY A O 1
ATOM 1048 N N . LEU A 1 134 ? -8.273 -14.980 14.820 1.00 58.00 134 LEU A N 1
ATOM 1049 C CA . LEU A 1 134 ? -7.120 -14.080 14.956 1.00 58.00 134 LEU A CA 1
ATOM 1050 C C . LEU A 1 134 ? -7.258 -12.752 14.199 1.00 58.00 134 LEU A C 1
ATOM 1052 O O . LEU A 1 134 ? -6.805 -11.713 14.669 1.00 58.00 134 LEU A O 1
ATOM 1056 N N . THR A 1 135 ? -7.962 -12.778 13.069 1.00 58.94 135 THR A N 1
ATOM 1057 C CA . THR A 1 135 ? -8.406 -11.578 12.347 1.00 58.94 135 THR A CA 1
ATOM 1058 C C . THR A 1 135 ? -9.193 -10.629 13.253 1.00 58.94 135 THR A C 1
ATOM 1060 O O . THR A 1 135 ? -9.140 -9.418 13.068 1.00 58.94 135 THR A O 1
ATOM 1063 N N . ASN A 1 136 ? -9.869 -11.162 14.274 1.00 61.62 136 ASN A N 1
ATOM 1064 C CA . ASN A 1 136 ? -10.654 -10.383 15.224 1.00 61.62 136 ASN A CA 1
ATOM 1065 C C . ASN A 1 136 ? -9.805 -9.786 16.358 1.00 61.62 136 ASN A C 1
ATOM 1067 O O . ASN A 1 136 ? -10.330 -9.001 17.131 1.00 61.62 136 ASN A O 1
ATOM 1071 N N . LEU A 1 137 ? -8.519 -10.146 16.467 1.00 67.88 137 LEU A N 1
ATOM 1072 C CA . LEU A 1 137 ? -7.613 -9.692 17.532 1.00 67.88 137 LEU A CA 1
ATOM 1073 C C . LEU A 1 137 ? -6.395 -8.923 17.000 1.00 67.88 137 LEU A C 1
ATOM 1075 O O . LEU A 1 137 ? -5.524 -8.540 17.775 1.00 67.88 137 LEU A O 1
ATOM 1079 N N . LEU A 1 138 ? -6.305 -8.666 15.689 1.00 74.94 138 LEU A N 1
ATOM 1080 C CA . LEU A 1 138 ? -5.155 -7.968 15.089 1.00 74.94 138 LEU A CA 1
ATOM 1081 C C . LEU A 1 138 ? -4.906 -6.585 15.696 1.00 74.94 138 LEU A C 1
ATOM 1083 O O . LEU A 1 138 ? -3.761 -6.143 15.779 1.00 74.94 138 LEU A O 1
ATOM 1087 N N . ARG A 1 139 ? -5.972 -5.913 16.134 1.00 74.25 139 ARG A N 1
ATOM 1088 C CA . ARG A 1 139 ? -5.883 -4.622 16.813 1.00 74.25 139 ARG A CA 1
ATOM 1089 C C . ARG A 1 139 ? -5.174 -4.751 18.167 1.00 74.25 139 ARG A C 1
ATOM 1091 O O . ARG A 1 139 ? -4.292 -3.947 18.454 1.00 74.25 139 ARG A O 1
ATOM 1098 N N . GLU A 1 140 ? -5.497 -5.792 18.933 1.00 71.50 140 GLU A N 1
ATOM 1099 C CA . GLU A 1 140 ? -4.970 -6.062 20.281 1.00 71.50 140 GLU A CA 1
ATOM 1100 C C . GLU A 1 140 ? -3.555 -6.651 20.281 1.00 71.50 140 GLU A C 1
ATOM 1102 O O . GLU A 1 140 ? -2.766 -6.366 21.176 1.00 71.50 140 GLU A O 1
ATOM 1107 N N . LEU A 1 141 ? -3.217 -7.461 19.274 1.00 69.06 141 LEU A N 1
ATOM 1108 C CA . LEU A 1 141 ? -1.917 -8.142 19.171 1.00 69.06 141 LEU A CA 1
ATOM 1109 C C . LEU A 1 141 ? -0.753 -7.209 18.819 1.00 69.06 141 LEU A C 1
ATOM 1111 O O . LEU A 1 141 ? 0.392 -7.644 18.745 1.00 69.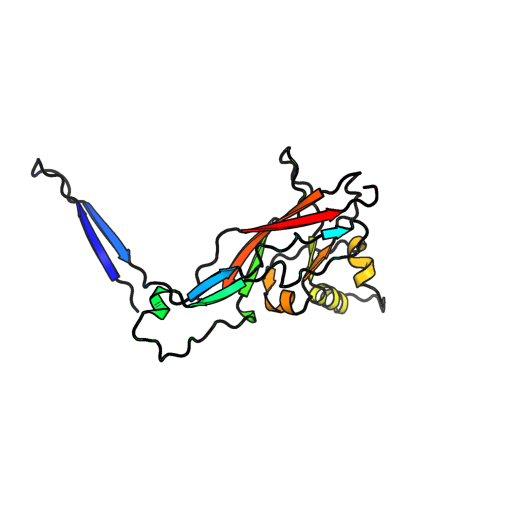06 141 LEU A O 1
ATOM 1115 N N . GLU A 1 142 ? -1.064 -5.948 18.549 1.00 71.81 142 GLU A N 1
ATOM 1116 C CA . GLU A 1 142 ? -0.139 -4.909 18.134 1.00 71.81 142 GLU A CA 1
ATOM 1117 C C . GLU A 1 142 ? 0.983 -5.341 17.169 1.00 71.81 142 GLU A C 1
ATOM 1119 O O . GLU A 1 142 ? 2.158 -5.072 17.428 1.00 71.81 142 GLU A O 1
ATOM 1124 N N . PRO A 1 143 ? 0.656 -5.980 16.027 1.00 71.75 143 PRO A N 1
ATOM 1125 C CA . PRO A 1 143 ? 1.668 -6.548 15.151 1.00 71.75 143 PRO A CA 1
ATOM 1126 C C . PRO A 1 143 ? 2.609 -5.484 14.578 1.00 71.75 143 PRO A C 1
ATOM 1128 O O . PRO A 1 143 ? 2.267 -4.305 14.443 1.00 71.75 143 PRO A O 1
ATOM 1131 N N . THR A 1 144 ? 3.818 -5.904 14.216 1.00 79.69 144 THR A N 1
ATOM 1132 C CA . THR A 1 144 ? 4.785 -5.021 13.566 1.00 79.69 144 THR A CA 1
ATOM 1133 C C . THR A 1 144 ? 4.288 -4.615 12.180 1.00 79.69 144 THR A C 1
ATOM 1135 O O . THR A 1 144 ? 3.780 -5.431 11.409 1.00 79.69 144 THR A O 1
ATOM 1138 N N . GLY A 1 145 ? 4.414 -3.323 11.867 1.00 84.69 145 GLY A N 1
ATOM 1139 C CA . GLY A 1 145 ? 4.017 -2.790 10.568 1.00 84.69 145 GLY A CA 1
ATOM 1140 C C . GLY A 1 145 ? 4.890 -3.339 9.440 1.00 84.69 145 GLY A C 1
ATOM 1141 O O . GLY A 1 145 ? 6.107 -3.467 9.583 1.00 84.69 145 GLY A O 1
ATOM 1142 N N . LEU A 1 146 ? 4.271 -3.625 8.298 1.00 90.50 146 LEU A N 1
ATOM 1143 C CA . LEU A 1 146 ? 4.966 -4.074 7.097 1.00 90.50 146 LEU A CA 1
ATOM 1144 C C . LEU A 1 146 ? 5.910 -2.997 6.559 1.00 90.50 146 LEU A C 1
ATOM 1146 O O . LEU A 1 146 ? 5.545 -1.826 6.444 1.00 90.50 146 LEU A O 1
ATOM 1150 N N . SER A 1 147 ? 7.113 -3.410 6.168 1.00 92.31 147 SER A N 1
ATOM 1151 C CA . SER A 1 147 ? 8.074 -2.578 5.434 1.00 92.31 147 SER A CA 1
ATOM 1152 C C . SER A 1 147 ? 7.928 -2.719 3.918 1.00 92.3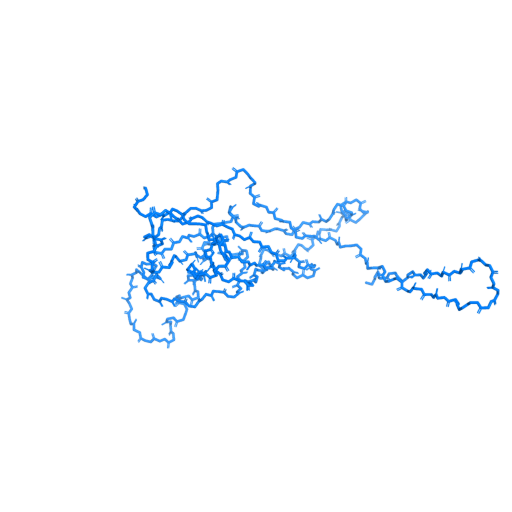1 147 SER A C 1
ATOM 1154 O O . SER A 1 147 ? 8.248 -1.786 3.181 1.00 92.31 147 SER A O 1
ATOM 1156 N N . GLU A 1 148 ? 7.437 -3.863 3.443 1.00 93.69 148 GLU A N 1
ATOM 1157 C CA . GLU A 1 148 ? 7.259 -4.154 2.025 1.00 93.69 148 GLU A CA 1
ATOM 1158 C C . GLU A 1 148 ? 6.103 -5.126 1.770 1.00 93.69 148 GLU A C 1
ATOM 1160 O O . GLU A 1 148 ? 5.771 -5.955 2.616 1.00 93.69 148 GLU A O 1
ATOM 1165 N N . PHE A 1 149 ? 5.477 -5.002 0.600 1.00 93.38 149 PHE A N 1
ATOM 1166 C CA . PHE A 1 149 ? 4.446 -5.914 0.104 1.00 93.38 149 PHE A CA 1
ATOM 1167 C C . PHE A 1 149 ? 4.377 -5.884 -1.427 1.00 93.38 149 PHE A C 1
ATOM 1169 O O . PHE A 1 149 ? 4.944 -5.008 -2.078 1.00 93.38 149 PHE A O 1
ATOM 1176 N N . THR A 1 150 ? 3.675 -6.839 -2.029 1.00 92.75 150 THR A N 1
ATOM 1177 C CA . THR A 1 150 ? 3.558 -6.983 -3.489 1.00 92.75 150 THR A CA 1
ATOM 1178 C C . THR A 1 150 ? 2.146 -6.702 -3.992 1.00 92.75 150 THR A C 1
ATOM 1180 O O . THR A 1 150 ? 1.177 -6.825 -3.245 1.00 92.75 150 THR A O 1
ATOM 1183 N N . GLN A 1 151 ? 1.998 -6.393 -5.287 1.00 91.50 151 GLN A N 1
ATOM 1184 C CA . GLN A 1 151 ? 0.662 -6.273 -5.897 1.00 91.50 151 GLN A CA 1
ATOM 1185 C C . GLN A 1 151 ? -0.140 -7.575 -5.765 1.00 91.50 151 GLN A C 1
ATOM 1187 O O . GLN A 1 151 ? -1.341 -7.520 -5.538 1.00 91.50 151 GLN A O 1
ATOM 1192 N N . ALA A 1 152 ? 0.517 -8.734 -5.857 1.00 90.31 152 ALA A N 1
ATOM 1193 C CA . ALA A 1 152 ? -0.146 -10.027 -5.711 1.00 90.31 152 ALA A CA 1
ATOM 1194 C C . ALA A 1 152 ? -0.774 -10.214 -4.317 1.00 90.31 152 ALA A C 1
ATOM 1196 O O . ALA A 1 152 ? -1.848 -10.795 -4.214 1.00 90.31 152 ALA A O 1
ATOM 1197 N N . GLN A 1 153 ? -0.147 -9.688 -3.259 1.00 92.00 153 GLN A N 1
ATOM 1198 C CA . GLN A 1 153 ? -0.713 -9.721 -1.906 1.00 92.00 153 GLN A CA 1
ATOM 1199 C C . GLN A 1 153 ? -1.930 -8.795 -1.763 1.00 92.00 153 GLN A C 1
ATOM 1201 O O . GLN A 1 153 ? -2.894 -9.163 -1.100 1.00 92.00 153 GLN A O 1
ATOM 1206 N N . ILE A 1 154 ? -1.931 -7.631 -2.423 1.00 92.25 154 ILE A N 1
ATOM 1207 C CA . ILE A 1 154 ? -3.113 -6.749 -2.498 1.00 92.25 154 ILE A CA 1
ATOM 1208 C C . ILE A 1 154 ? -4.242 -7.452 -3.265 1.00 92.25 154 ILE A C 1
ATOM 1210 O O . ILE A 1 154 ? -5.379 -7.495 -2.806 1.00 92.25 154 ILE A O 1
ATOM 1214 N N . ASP A 1 155 ? -3.923 -8.044 -4.420 1.00 90.69 155 ASP A N 1
ATOM 1215 C CA . ASP A 1 155 ? -4.882 -8.762 -5.268 1.00 90.69 155 ASP A CA 1
ATOM 1216 C C . ASP A 1 155 ? -5.492 -9.979 -4.548 1.00 90.69 155 ASP A C 1
ATOM 1218 O O . ASP A 1 155 ? -6.639 -10.335 -4.812 1.00 90.69 155 ASP A O 1
ATOM 1222 N N . ALA A 1 156 ? -4.750 -10.588 -3.618 1.00 90.12 156 ALA A N 1
ATOM 1223 C CA . ALA A 1 156 ? -5.211 -11.681 -2.765 1.00 90.12 156 ALA A CA 1
ATOM 1224 C C . ALA A 1 156 ? -5.967 -11.222 -1.502 1.00 90.12 156 ALA A C 1
ATOM 1226 O O . ALA A 1 156 ? -6.457 -12.070 -0.759 1.00 90.12 156 ALA A O 1
ATOM 1227 N N . GLY A 1 157 ? -6.045 -9.914 -1.229 1.00 89.31 157 GLY A N 1
ATOM 1228 C CA . GLY A 1 157 ? -6.635 -9.378 0.002 1.00 89.31 157 GLY A CA 1
ATOM 1229 C C . GLY A 1 157 ? -5.820 -9.665 1.271 1.00 89.31 157 GLY A C 1
ATOM 1230 O O . GLY A 1 157 ? -6.368 -9.651 2.368 1.00 89.31 157 GLY A O 1
ATOM 1231 N N . ASP A 1 158 ? -4.522 -9.946 1.135 1.00 91.06 158 ASP A N 1
ATOM 1232 C CA . ASP A 1 158 ? -3.627 -10.294 2.247 1.00 91.06 158 ASP A CA 1
ATOM 1233 C C . ASP A 1 158 ? -3.155 -9.065 3.038 1.00 91.06 158 ASP A C 1
ATOM 1235 O O . ASP A 1 158 ? -2.849 -9.164 4.225 1.00 91.06 158 ASP A O 1
ATOM 1239 N N . ILE A 1 159 ? -3.080 -7.907 2.377 1.00 93.75 159 ILE A N 1
ATOM 1240 C CA . ILE A 1 159 ? -2.627 -6.658 2.992 1.00 93.75 159 ILE A CA 1
ATOM 1241 C C . ILE A 1 159 ? -3.815 -5.940 3.615 1.00 93.75 159 ILE A C 1
ATOM 1243 O O . ILE A 1 159 ? -4.777 -5.589 2.932 1.00 93.75 159 ILE A O 1
ATOM 1247 N N . VAL A 1 160 ? -3.722 -5.685 4.915 1.00 92.94 160 VAL A N 1
ATOM 1248 C CA . VAL A 1 160 ? -4.777 -5.041 5.693 1.00 92.94 160 VAL A CA 1
ATOM 1249 C C . VAL A 1 160 ? -4.235 -3.845 6.462 1.00 92.94 160 VAL A C 1
ATOM 1251 O O . VAL A 1 160 ? -3.090 -3.835 6.914 1.00 92.94 160 VAL A O 1
ATOM 1254 N N . TYR A 1 161 ? -5.071 -2.829 6.621 1.00 93.50 161 TYR A N 1
ATOM 1255 C CA . TYR A 1 161 ? -4.858 -1.738 7.557 1.00 93.50 161 TYR A CA 1
ATOM 1256 C C . TYR A 1 161 ? -5.528 -2.073 8.889 1.00 93.50 161 TYR A C 1
ATOM 1258 O O . TYR A 1 161 ? -6.696 -2.452 8.917 1.00 93.50 161 TYR A O 1
ATOM 1266 N N . VAL A 1 162 ? -4.799 -1.918 9.988 1.00 91.56 162 VAL A N 1
ATOM 1267 C CA . VAL A 1 162 ? -5.298 -2.110 11.353 1.00 91.56 162 VAL A CA 1
ATOM 1268 C C . VAL A 1 162 ? -5.350 -0.739 12.032 1.00 91.56 162 VAL A C 1
ATOM 1270 O O . VAL A 1 162 ? -4.281 -0.144 12.215 1.00 91.56 162 VAL A O 1
ATOM 1273 N N . PRO A 1 163 ? -6.543 -0.229 12.399 1.00 90.62 163 PRO A N 1
ATOM 1274 C CA . PRO A 1 163 ? -6.686 1.018 13.152 1.00 90.62 163 PRO A CA 1
ATOM 1275 C C . PRO A 1 163 ? -5.934 0.986 14.494 1.00 90.62 163 PRO A C 1
ATOM 1277 O O . PRO A 1 163 ? -5.719 -0.093 15.058 1.00 90.62 163 PRO A O 1
ATOM 1280 N N . PRO A 1 164 ? -5.523 2.144 15.042 1.00 88.56 164 PRO A N 1
ATOM 1281 C CA . PRO A 1 164 ? -4.922 2.192 16.372 1.00 88.56 164 PRO A CA 1
ATOM 1282 C C . PRO A 1 164 ? -5.923 1.734 17.441 1.00 88.56 164 PRO A C 1
ATOM 1284 O O . PRO A 1 164 ? -7.130 1.871 17.279 1.00 88.56 164 PRO A O 1
ATOM 1287 N N . THR A 1 165 ? -5.430 1.185 18.551 1.00 83.62 165 THR A N 1
ATOM 1288 C CA . THR A 1 165 ? -6.241 0.826 19.734 1.00 83.62 165 THR A CA 1
ATOM 1289 C C . THR A 1 165 ? -6.754 2.050 20.483 1.00 83.62 165 THR A C 1
ATOM 1291 O O . THR A 1 165 ? -7.786 1.985 21.143 1.00 83.62 165 THR A O 1
ATOM 1294 N N . LYS A 1 166 ? -6.028 3.164 20.379 1.00 83.25 166 LYS A N 1
ATOM 1295 C CA . LYS A 1 166 ? -6.411 4.442 20.970 1.00 83.25 166 LYS A CA 1
ATOM 1296 C C . LYS A 1 166 ? -7.575 5.040 20.190 1.00 83.25 166 LYS A C 1
ATOM 1298 O O . LYS A 1 166 ? -7.543 5.036 18.961 1.00 83.25 166 LYS A O 1
ATOM 1303 N N . ASP A 1 167 ? -8.534 5.559 20.942 1.00 80.94 167 ASP A N 1
ATOM 1304 C CA . ASP A 1 167 ? -9.631 6.386 20.451 1.00 80.94 167 ASP A CA 1
ATOM 1305 C C . ASP A 1 167 ? -9.085 7.534 19.584 1.00 80.94 167 ASP A C 1
ATOM 1307 O O . ASP A 1 167 ? -8.108 8.199 19.962 1.00 80.94 167 ASP A O 1
ATOM 1311 N N . ILE A 1 168 ? -9.677 7.720 18.400 1.00 83.69 168 ILE A N 1
ATOM 1312 C CA . ILE A 1 168 ? -9.303 8.803 17.484 1.00 83.69 168 ILE A CA 1
ATOM 1313 C C . ILE A 1 168 ? -10.010 10.121 17.829 1.00 83.69 168 ILE A C 1
ATOM 1315 O O . ILE A 1 168 ? -9.705 11.157 17.237 1.00 83.69 168 ILE A O 1
ATOM 1319 N N . GLY A 1 169 ? -10.896 10.120 18.820 1.00 82.81 169 GLY A N 1
ATOM 1320 C CA . GLY A 1 169 ? -11.657 11.278 19.256 1.00 82.81 169 GLY A CA 1
ATOM 1321 C C . GLY A 1 169 ? -12.915 11.510 18.412 1.00 82.81 169 GLY A C 1
ATOM 1322 O O . GLY A 1 169 ? -13.263 10.709 17.553 1.00 82.81 169 GLY A O 1
ATOM 1323 N N . PRO A 1 170 ? -13.601 12.647 18.608 1.00 82.25 170 PRO A N 1
ATOM 1324 C CA . PRO A 1 170 ? -15.004 12.815 18.217 1.00 82.25 170 PRO A CA 1
ATOM 1325 C C . PRO A 1 170 ? -15.243 13.093 16.726 1.00 82.25 170 PRO A C 1
ATOM 1327 O O . PRO A 1 170 ? -16.361 13.409 16.338 1.00 82.25 170 PRO A O 1
ATOM 1330 N N . SER A 1 171 ? -14.211 13.089 15.883 1.00 87.19 171 SER A N 1
ATOM 1331 C CA . SER A 1 171 ? -14.364 13.421 14.466 1.00 87.19 171 SER A CA 1
ATOM 1332 C C . SER A 1 171 ? -13.499 12.539 13.592 1.00 87.19 171 SER A C 1
ATOM 1334 O O . SER A 1 171 ? -12.362 12.233 13.956 1.00 87.19 171 SER A O 1
ATOM 1336 N N . ASP A 1 172 ? -13.991 12.253 12.389 1.00 90.19 172 ASP A N 1
ATOM 1337 C CA . ASP A 1 172 ? -13.248 11.492 11.393 1.00 90.19 172 ASP A CA 1
ATOM 1338 C C . ASP A 1 172 ? -11.846 12.063 11.155 1.00 90.19 172 ASP A C 1
ATOM 1340 O O . ASP A 1 172 ? -11.657 13.269 10.964 1.00 90.19 172 ASP A O 1
ATOM 1344 N N . GLN A 1 173 ? -10.863 11.172 11.078 1.00 90.00 173 GLN A N 1
ATOM 1345 C CA . GLN A 1 173 ? -9.475 11.544 10.851 1.00 90.00 173 GLN A CA 1
ATOM 1346 C C . GLN A 1 173 ? -8.946 10.981 9.538 1.00 90.00 173 GLN A C 1
ATOM 1348 O O . GLN A 1 173 ? -9.222 9.848 9.149 1.00 90.00 173 GLN A O 1
ATOM 1353 N N . MET A 1 174 ? -8.120 11.771 8.852 1.00 91.44 174 MET A N 1
ATOM 1354 C CA . MET A 1 174 ? -7.385 11.294 7.685 1.00 91.44 174 MET A CA 1
ATOM 1355 C C . MET A 1 174 ? -6.085 10.640 8.131 1.00 91.44 174 MET A C 1
ATOM 1357 O O . MET A 1 174 ? -5.310 11.218 8.892 1.00 91.44 174 MET A O 1
ATOM 1361 N N . VAL A 1 175 ? -5.825 9.452 7.604 1.00 92.62 175 VAL A N 1
ATOM 1362 C CA . VAL A 1 175 ? -4.596 8.698 7.822 1.00 92.62 175 VAL A CA 1
ATOM 1363 C C . VAL A 1 175 ? -3.852 8.590 6.509 1.00 92.62 175 VAL A C 1
ATOM 1365 O O . VAL A 1 175 ? -4.443 8.317 5.462 1.00 92.62 175 VAL A O 1
ATOM 1368 N N . GLU A 1 176 ? -2.541 8.798 6.553 1.00 93.56 176 GLU A N 1
ATOM 1369 C CA . GLU A 1 176 ? -1.689 8.625 5.390 1.00 93.56 176 GLU A CA 1
ATOM 1370 C C . GLU A 1 176 ? -0.472 7.754 5.681 1.00 93.56 176 GLU A C 1
ATOM 1372 O O . GLU A 1 176 ? 0.108 7.784 6.766 1.00 93.56 176 GLU A O 1
ATOM 1377 N N . PHE A 1 177 ? -0.071 6.984 4.677 1.00 94.00 177 PHE A N 1
ATOM 1378 C CA . PHE A 1 177 ? 1.206 6.285 4.656 1.00 94.00 177 PHE A CA 1
ATOM 1379 C C . PHE A 1 177 ? 1.911 6.585 3.339 1.00 94.00 177 PHE A C 1
ATOM 1381 O O . PHE A 1 177 ? 1.276 6.918 2.331 1.00 94.00 177 PHE A O 1
ATOM 1388 N N . LYS A 1 178 ? 3.238 6.477 3.344 1.00 94.62 178 LYS A N 1
ATOM 1389 C CA . LYS A 1 178 ? 4.048 6.736 2.155 1.00 94.62 178 LYS A CA 1
ATOM 1390 C C . LYS A 1 178 ? 4.758 5.490 1.686 1.00 94.62 178 LYS A C 1
ATOM 1392 O O . LYS A 1 178 ? 5.153 4.648 2.496 1.00 94.62 178 LYS A O 1
ATOM 1397 N N . TYR A 1 179 ? 4.906 5.378 0.375 1.00 94.94 179 TYR A N 1
ATOM 1398 C CA . TYR A 1 179 ? 5.488 4.205 -0.247 1.00 94.94 179 TYR A CA 1
ATOM 1399 C C . TYR A 1 179 ? 6.210 4.540 -1.550 1.00 94.94 179 TYR A C 1
ATOM 1401 O O . TYR A 1 179 ? 5.946 5.543 -2.206 1.00 94.94 179 TYR A O 1
ATOM 1409 N N . ILE A 1 180 ? 7.125 3.658 -1.934 1.00 94.62 180 ILE A N 1
ATOM 1410 C CA . ILE A 1 180 ? 7.814 3.657 -3.223 1.00 94.62 180 ILE A CA 1
ATOM 1411 C C . ILE A 1 180 ? 7.398 2.393 -3.964 1.00 94.62 180 ILE A C 1
ATOM 1413 O O . ILE A 1 180 ? 7.368 1.311 -3.376 1.00 94.62 180 ILE A O 1
ATOM 1417 N N . VAL A 1 181 ? 7.108 2.512 -5.259 1.00 92.38 181 VAL A N 1
ATOM 1418 C CA . VAL A 1 181 ? 6.785 1.360 -6.112 1.00 92.38 181 VAL A CA 1
ATOM 1419 C C . VAL A 1 181 ? 7.963 1.059 -7.016 1.00 92.38 181 VAL A C 1
ATOM 1421 O O . VAL A 1 181 ? 8.456 1.935 -7.728 1.00 92.38 181 VAL A O 1
ATOM 1424 N N . SER A 1 182 ? 8.390 -0.196 -7.019 1.00 90.69 182 SER A N 1
ATOM 1425 C CA . SER A 1 182 ? 9.488 -0.676 -7.848 1.00 90.69 182 SER A CA 1
ATOM 1426 C C . SER A 1 182 ? 9.085 -1.921 -8.630 1.00 90.69 182 SER A C 1
ATOM 1428 O O . SER A 1 182 ? 8.209 -2.682 -8.218 1.00 90.69 182 SER A O 1
ATOM 1430 N N . ALA A 1 183 ? 9.717 -2.104 -9.788 1.00 87.00 183 ALA A N 1
ATOM 1431 C CA . ALA A 1 183 ? 9.612 -3.321 -10.576 1.00 87.00 183 ALA A CA 1
ATOM 1432 C C . ALA A 1 183 ? 10.959 -3.675 -11.194 1.00 87.00 183 ALA A C 1
ATOM 1434 O O . ALA A 1 183 ? 11.770 -2.800 -11.507 1.00 87.00 183 ALA A O 1
ATOM 1435 N N . THR A 1 184 ? 11.193 -4.966 -11.405 1.00 81.25 184 THR A N 1
ATOM 1436 C CA . THR A 1 184 ? 12.441 -5.455 -11.994 1.00 81.25 184 THR A CA 1
ATOM 1437 C C . THR A 1 184 ? 12.701 -4.805 -13.355 1.00 81.25 184 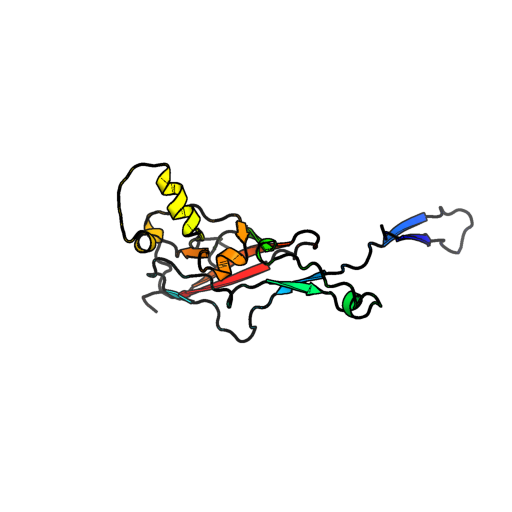THR A C 1
ATOM 1439 O O . THR A 1 184 ? 11.879 -4.880 -14.267 1.00 81.25 184 THR A O 1
ATOM 1442 N N . GLY A 1 185 ? 13.866 -4.169 -13.501 1.00 74.06 185 GLY A N 1
ATOM 1443 C CA . GLY A 1 185 ? 14.291 -3.547 -14.759 1.00 74.06 185 GLY A CA 1
ATOM 1444 C C . GLY A 1 185 ? 13.542 -2.263 -15.137 1.00 74.06 185 GLY A C 1
ATOM 1445 O O . GLY A 1 185 ? 13.703 -1.789 -16.262 1.00 74.06 185 GLY A O 1
ATOM 1446 N N . ILE A 1 186 ? 12.742 -1.695 -14.229 1.00 79.19 186 ILE A N 1
ATOM 1447 C CA . ILE A 1 186 ? 12.019 -0.437 -14.435 1.00 79.19 186 ILE A CA 1
ATOM 1448 C C . ILE A 1 186 ? 12.423 0.541 -13.328 1.00 79.19 186 ILE A C 1
ATOM 1450 O O . ILE A 1 186 ? 12.449 0.148 -12.162 1.00 79.19 186 ILE A O 1
ATOM 1454 N N . PRO A 1 187 ? 12.733 1.809 -13.658 1.00 80.12 187 PRO A N 1
ATOM 1455 C CA . PRO A 1 187 ? 12.985 2.822 -12.641 1.00 80.12 187 PRO A CA 1
ATOM 1456 C C . PRO A 1 187 ? 11.818 2.903 -11.643 1.00 80.12 187 PRO A C 1
ATOM 1458 O O . PRO A 1 187 ? 10.660 2.894 -12.078 1.00 80.12 187 PRO A O 1
ATOM 1461 N N . PRO A 1 188 ? 12.093 2.970 -10.329 1.00 83.94 188 PRO A N 1
ATOM 1462 C CA . PRO A 1 188 ? 11.040 3.096 -9.335 1.00 83.94 188 PRO A CA 1
ATOM 1463 C C . PRO A 1 188 ? 10.298 4.421 -9.513 1.00 83.94 188 PRO A C 1
ATOM 1465 O O . PRO A 1 188 ? 10.865 5.418 -9.969 1.00 83.94 188 PRO A O 1
ATOM 1468 N N . ILE A 1 189 ? 9.023 4.428 -9.140 1.00 85.19 189 ILE A N 1
ATOM 1469 C CA . ILE A 1 189 ? 8.278 5.678 -8.991 1.00 85.19 189 ILE A CA 1
ATOM 1470 C C . ILE A 1 189 ? 8.800 6.394 -7.742 1.00 85.19 189 ILE A C 1
ATOM 1472 O O . ILE A 1 189 ? 9.292 5.748 -6.816 1.00 85.19 189 ILE A O 1
ATOM 1476 N N . GLY A 1 190 ? 8.742 7.728 -7.743 1.00 85.50 190 GLY A N 1
ATOM 1477 C CA . GLY A 1 190 ? 9.057 8.528 -6.561 1.00 85.50 190 GLY A CA 1
ATOM 1478 C C . GLY A 1 190 ? 8.188 8.158 -5.355 1.00 85.50 190 GLY A C 1
ATOM 1479 O O . GLY A 1 190 ? 7.299 7.314 -5.436 1.00 85.50 190 GLY A O 1
ATOM 1480 N N . GLU A 1 191 ? 8.460 8.791 -4.218 1.00 92.94 191 GLU A N 1
ATOM 1481 C CA . GLU A 1 191 ? 7.630 8.599 -3.031 1.00 92.94 191 GLU A CA 1
ATOM 1482 C C . GLU A 1 191 ? 6.189 9.054 -3.309 1.00 92.94 191 GLU A C 1
ATOM 1484 O O . GLU A 1 191 ? 5.946 10.191 -3.713 1.00 92.94 191 GLU A O 1
ATOM 1489 N N . GLU A 1 192 ? 5.246 8.146 -3.090 1.00 92.19 192 GLU A N 1
ATOM 1490 C CA . GLU A 1 192 ? 3.812 8.342 -3.258 1.00 92.19 192 GLU A CA 1
ATOM 1491 C C . GLU A 1 192 ? 3.124 8.312 -1.894 1.00 92.19 192 GLU A C 1
ATOM 1493 O O . GLU A 1 192 ? 3.588 7.662 -0.952 1.00 92.19 192 GLU A O 1
ATOM 1498 N N . THR A 1 193 ? 1.982 8.990 -1.802 1.00 92.06 193 THR A N 1
ATOM 1499 C CA . THR A 1 193 ? 1.166 9.032 -0.585 1.00 92.06 193 THR A CA 1
ATOM 1500 C C . THR A 1 193 ? -0.147 8.296 -0.821 1.00 92.06 193 THR A C 1
ATOM 1502 O O . THR A 1 193 ? -0.862 8.556 -1.794 1.00 92.06 193 THR A O 1
ATOM 1505 N N . PHE A 1 194 ? -0.481 7.381 0.084 1.00 91.88 194 PHE A N 1
ATOM 1506 C CA . PHE A 1 194 ? -1.809 6.789 0.183 1.00 91.88 194 PHE A CA 1
ATOM 1507 C C . PHE A 1 194 ? -2.566 7.450 1.327 1.00 91.88 194 PHE A C 1
ATOM 1509 O O . PHE A 1 194 ? -1.980 7.707 2.376 1.00 91.88 194 PHE A O 1
ATOM 1516 N N . ARG A 1 195 ? -3.859 7.712 1.125 1.00 92.12 195 ARG A N 1
ATOM 1517 C CA . ARG A 1 195 ? -4.734 8.318 2.127 1.00 92.12 195 ARG A CA 1
ATOM 1518 C C . ARG A 1 195 ? -5.982 7.475 2.313 1.00 92.12 195 ARG A C 1
ATOM 1520 O O . ARG A 1 195 ? -6.594 7.071 1.328 1.00 92.12 195 ARG A O 1
ATOM 1527 N N . LEU A 1 196 ? -6.352 7.271 3.566 1.00 93.00 196 LEU A N 1
ATOM 1528 C CA . LEU A 1 196 ? -7.605 6.658 3.984 1.00 93.00 196 LEU A CA 1
ATOM 1529 C C . LEU A 1 196 ? -8.254 7.518 5.063 1.00 93.00 196 LEU A C 1
ATOM 1531 O O . LEU A 1 196 ? -7.587 8.331 5.705 1.00 93.00 196 LEU A O 1
ATOM 1535 N N . LYS A 1 197 ? -9.555 7.346 5.244 1.00 92.69 197 LYS A N 1
ATOM 1536 C CA . LYS A 1 197 ? -10.341 8.044 6.252 1.00 92.69 197 LYS A CA 1
ATOM 1537 C C . LYS A 1 197 ? -10.715 7.052 7.346 1.00 92.69 197 LYS A C 1
ATOM 1539 O O . LYS A 1 197 ? -11.278 6.001 7.052 1.00 92.69 197 LYS A O 1
ATOM 1544 N N . VAL A 1 198 ? -10.381 7.370 8.589 1.00 92.06 198 VAL A N 1
ATOM 1545 C CA . VAL A 1 198 ? -10.851 6.623 9.755 1.00 92.06 198 VAL A CA 1
ATOM 1546 C C . VAL A 1 198 ? -12.073 7.344 10.305 1.00 92.06 198 VAL A C 1
ATOM 1548 O O . VAL A 1 198 ? -11.998 8.542 10.578 1.00 92.06 198 VAL A O 1
ATOM 1551 N N . LEU A 1 199 ? -13.192 6.634 10.395 1.00 91.38 199 LEU A N 1
ATOM 1552 C CA . LEU A 1 199 ? -14.460 7.160 10.886 1.00 91.38 199 LEU A CA 1
ATOM 1553 C C . LEU A 1 199 ? -14.512 7.000 12.404 1.00 91.38 199 LEU A C 1
ATOM 1555 O O . LEU A 1 199 ? -14.261 5.896 12.898 1.00 91.38 199 LEU A O 1
ATOM 1559 N N . ALA A 1 200 ? -14.807 8.090 13.108 1.00 87.38 200 ALA A N 1
ATOM 1560 C CA . ALA A 1 200 ? -15.021 8.058 14.553 1.00 87.38 200 ALA A CA 1
ATOM 1561 C C . ALA A 1 200 ? -16.396 7.445 14.856 1.00 87.38 200 ALA A C 1
ATOM 1563 O O . ALA A 1 200 ? -17.339 7.653 14.091 1.00 87.38 200 ALA A O 1
ATOM 1564 N N . GLU A 1 201 ? -16.523 6.685 15.943 1.00 80.06 201 GLU A N 1
ATOM 1565 C CA . GLU A 1 201 ? -17.808 6.080 16.326 1.00 80.06 201 GLU A CA 1
ATOM 1566 C C . GLU A 1 201 ? -18.834 7.117 16.794 1.00 80.06 201 GLU A C 1
ATOM 1568 O O . GLU A 1 201 ? -20.033 6.929 16.593 1.00 80.06 201 GLU A O 1
ATOM 1573 N N . ASP A 1 202 ? -18.358 8.212 17.387 1.00 69.75 202 ASP A N 1
ATOM 1574 C CA . ASP A 1 202 ? -19.181 9.256 18.009 1.00 69.75 202 ASP A CA 1
ATOM 1575 C C . ASP A 1 202 ? -19.618 10.377 17.039 1.00 69.75 202 ASP A C 1
ATOM 1577 O O . ASP A 1 202 ? -20.151 11.401 17.481 1.00 69.75 202 ASP A O 1
ATOM 1581 N N . ASN A 1 203 ? -19.373 10.214 15.733 1.00 56.94 203 ASN A N 1
ATOM 1582 C CA . ASN A 1 203 ? -19.655 11.220 14.699 1.00 56.94 203 ASN A CA 1
ATOM 1583 C C . ASN A 1 203 ? -21.063 11.094 14.088 1.00 56.94 203 ASN A C 1
ATOM 1585 O O . ASN A 1 203 ? -21.521 9.956 13.839 1.00 56.94 203 ASN A O 1
#

Sequence (203 aa):
RDSRTDTIELQLSGDSRFSKESIVVNILPKPKYQLTRRSDPTQSPMEVAESNNFAVLEPIHLRYVVRPTRQWLRSSAHNLVPLMPNSTGLIYKVTMQPRFVTPNGEKLEAGRLVSLSAMNAAQLEGDMALRPGLTNLLRELEPTGLSEFTQAQIDAGDIVYVPPTKDIGPSDQMVEFKYIVSATGIPPIGEETFRLKVLAEDN

pLDDT: mean 76.17, std 15.38, range [39.78, 95.25]